Protein AF-A0A956K7Q7-F1 (afdb_monomer_lite)

Sequence (234 aa):
PPELWPERTGITALAPGLRDFFCAPELPRDWSLLRASLPPAANLGLLLRWSTGLAQIEDYYQTDACSRSSILHTWELAVPELLGSSPHVSLAPVEPSCASGGRHTLESTVTVFPFFLRRESRGPFLGKSELLRIFHWLNRNLADLLPEIDDSERAVLARKIHIGQPVLLTSGDAEERAVLRLAIGAALVTRVAGDLRLGATLAARQQWLRAQIQVTRAKLDLAIEHYDTLLARD

Structure (mmCIF, N/CA/C/O backbone):
data_AF-A0A956K7Q7-F1
#
_entry.id   AF-A0A956K7Q7-F1
#
loop_
_atom_site.group_PDB
_atom_site.id
_atom_site.type_symbol
_atom_site.label_atom_id
_atom_site.label_alt_id
_atom_site.label_comp_id
_atom_site.label_asym_id
_atom_site.label_entity_id
_atom_site.label_seq_id
_atom_site.pdbx_PDB_ins_code
_atom_site.Cartn_x
_atom_site.Cartn_y
_atom_site.Cartn_z
_atom_site.occupancy
_atom_site.B_iso_or_equiv
_atom_site.auth_seq_id
_atom_site.auth_comp_id
_atom_site.auth_asym_id
_atom_site.auth_atom_id
_atom_site.pdbx_PDB_model_num
ATOM 1 N N . PRO A 1 1 ? 24.485 -16.294 13.440 1.00 57.38 1 PRO A N 1
ATOM 2 C CA . PRO A 1 1 ? 25.789 -16.483 14.127 1.00 57.38 1 PRO A CA 1
ATOM 3 C C . PRO A 1 1 ? 25.736 -17.684 15.086 1.00 57.38 1 PRO A C 1
ATOM 5 O O . PRO A 1 1 ? 24.815 -17.727 15.899 1.00 57.38 1 PRO A O 1
ATOM 8 N N . PRO A 1 2 ? 26.671 -18.647 14.998 1.00 69.81 2 PRO A N 1
ATOM 9 C CA . PRO A 1 2 ? 26.704 -19.829 15.872 1.00 69.81 2 PRO A CA 1
ATOM 10 C C . PRO A 1 2 ? 26.755 -19.502 17.371 1.00 69.81 2 PRO A C 1
ATOM 12 O O . PRO A 1 2 ? 26.291 -20.278 18.192 1.00 69.81 2 PRO A O 1
ATOM 15 N N . GLU A 1 3 ? 27.277 -18.333 17.739 1.00 72.31 3 GLU A N 1
ATOM 16 C CA . GLU A 1 3 ? 27.361 -17.862 19.130 1.00 72.31 3 GLU A CA 1
ATOM 17 C C . GLU A 1 3 ? 25.999 -17.612 19.786 1.00 72.31 3 GLU A C 1
ATOM 19 O O . GLU A 1 3 ? 25.882 -17.681 21.003 1.00 72.31 3 GLU A O 1
ATOM 24 N N . LEU A 1 4 ? 24.958 -17.391 18.982 1.00 66.19 4 LEU A N 1
ATOM 25 C CA . LEU A 1 4 ? 23.585 -17.221 19.457 1.00 66.19 4 LEU A CA 1
ATOM 26 C C . LEU A 1 4 ? 22.817 -18.550 19.514 1.00 66.19 4 LEU A C 1
ATOM 28 O O . LEU A 1 4 ? 21.607 -18.549 19.727 1.00 66.19 4 LEU A O 1
ATOM 32 N N . TRP A 1 5 ? 23.479 -19.689 19.275 1.00 77.12 5 TRP A N 1
ATOM 33 C CA . TRP A 1 5 ? 22.803 -20.981 19.295 1.00 77.12 5 TRP A CA 1
ATOM 34 C C . TRP A 1 5 ? 22.372 -21.381 20.713 1.00 77.12 5 TRP A C 1
ATOM 36 O O . TRP A 1 5 ? 23.091 -21.114 21.679 1.00 77.12 5 TRP A O 1
ATOM 46 N N . PRO A 1 6 ? 21.231 -22.072 20.857 1.00 77.38 6 PRO A N 1
ATOM 47 C CA . PRO A 1 6 ? 20.713 -22.553 22.141 1.00 77.38 6 PRO A CA 1
ATOM 48 C C . PRO A 1 6 ? 21.705 -23.404 22.930 1.00 77.38 6 PRO A C 1
ATOM 50 O O . PRO A 1 6 ? 21.820 -23.257 24.139 1.00 77.38 6 PRO A O 1
ATOM 53 N N . GLU A 1 7 ? 22.483 -24.236 22.237 1.00 73.88 7 GLU A N 1
ATOM 54 C CA . GLU A 1 7 ? 23.526 -25.080 22.835 1.00 73.88 7 GLU A CA 1
ATOM 55 C C . GLU A 1 7 ? 24.648 -24.267 23.498 1.00 73.88 7 GLU A C 1
ATOM 57 O O . GLU A 1 7 ? 25.288 -24.743 24.430 1.00 73.88 7 GLU A O 1
ATOM 62 N N . ARG A 1 8 ? 24.881 -23.032 23.033 1.00 75.38 8 ARG A N 1
ATOM 63 C CA . ARG A 1 8 ? 25.893 -22.118 23.584 1.00 75.38 8 ARG A CA 1
ATOM 64 C C . ARG A 1 8 ? 25.321 -21.121 24.584 1.00 75.38 8 ARG A C 1
ATOM 66 O O . ARG A 1 8 ? 26.025 -20.699 25.492 1.00 75.38 8 ARG A O 1
ATOM 73 N N . THR A 1 9 ? 24.061 -20.736 24.412 1.00 77.38 9 THR A N 1
ATOM 74 C CA . THR A 1 9 ? 23.388 -19.720 25.237 1.00 77.38 9 THR A CA 1
ATOM 75 C C . THR A 1 9 ? 22.577 -20.316 26.389 1.00 77.38 9 THR A C 1
ATOM 77 O O . THR A 1 9 ? 22.162 -19.583 27.281 1.00 77.38 9 THR A O 1
ATOM 80 N N . GLY A 1 10 ? 22.326 -21.629 26.381 1.00 78.69 10 GLY A N 1
ATOM 81 C CA . GLY A 1 10 ? 21.468 -22.305 27.357 1.00 78.69 10 GLY A CA 1
ATOM 82 C C . GLY A 1 10 ? 19.983 -21.956 27.218 1.00 78.69 10 GLY A C 1
ATOM 83 O O . GLY A 1 10 ? 19.196 -22.277 28.105 1.00 78.69 10 GLY A O 1
ATOM 84 N N . ILE A 1 11 ? 19.580 -21.289 26.130 1.00 81.19 11 ILE A N 1
ATOM 85 C CA . ILE A 1 11 ? 18.188 -20.888 25.906 1.00 81.19 11 ILE A CA 1
ATOM 86 C C . ILE A 1 11 ? 17.352 -22.130 25.597 1.00 81.19 11 ILE A C 1
ATOM 88 O O . ILE A 1 11 ? 17.536 -22.787 24.577 1.00 81.19 11 ILE A O 1
ATOM 92 N N . THR A 1 12 ? 16.388 -22.426 26.462 1.00 80.25 12 THR A N 1
ATOM 93 C CA . THR A 1 12 ? 15.507 -23.596 26.329 1.00 80.25 12 THR A CA 1
ATOM 94 C C . THR A 1 12 ? 14.085 -23.244 25.892 1.00 80.25 12 THR A C 1
ATOM 96 O O . THR A 1 12 ? 13.336 -24.135 25.499 1.00 80.25 12 THR A O 1
ATOM 99 N N . ALA A 1 13 ? 13.716 -21.959 25.901 1.00 81.69 13 ALA A N 1
ATOM 100 C CA . ALA A 1 13 ? 12.418 -21.461 25.451 1.00 81.69 13 ALA A CA 1
ATOM 101 C C . ALA A 1 13 ? 12.535 -20.041 24.872 1.00 81.69 13 ALA A C 1
ATOM 103 O O . ALA A 1 13 ? 13.361 -19.246 25.322 1.00 81.69 13 ALA A O 1
ATOM 104 N N . LEU A 1 14 ? 11.691 -19.712 23.888 1.00 81.75 14 LEU A N 1
ATOM 105 C CA . LEU A 1 14 ? 11.575 -18.342 23.382 1.00 81.75 14 LEU A CA 1
ATOM 106 C C . LEU A 1 14 ? 10.795 -17.466 24.369 1.00 81.75 14 LEU A C 1
ATOM 108 O O . LEU A 1 14 ? 9.864 -17.933 25.032 1.00 81.75 14 LEU A O 1
ATOM 112 N N . ALA A 1 15 ? 11.141 -16.177 24.415 1.00 82.44 15 ALA A N 1
ATOM 113 C CA . ALA A 1 15 ? 10.343 -15.183 25.124 1.00 82.44 15 ALA A CA 1
ATOM 114 C C . ALA A 1 15 ? 8.877 -15.244 24.645 1.00 82.44 15 ALA A C 1
ATOM 116 O O . ALA A 1 15 ? 8.660 -15.460 23.449 1.00 82.44 15 ALA A O 1
ATOM 117 N N . PRO A 1 16 ? 7.874 -15.037 25.522 1.00 77.88 16 PRO A N 1
ATOM 118 C CA . PRO A 1 16 ? 6.462 -15.227 25.181 1.00 77.88 16 PRO A CA 1
ATOM 119 C C . PRO A 1 16 ? 6.044 -14.547 23.875 1.00 77.88 16 PRO A C 1
ATOM 121 O O . PRO A 1 16 ? 5.488 -15.206 23.008 1.00 77.88 16 PRO A O 1
ATOM 124 N N . GLY A 1 17 ? 6.433 -13.284 23.674 1.00 75.12 17 GLY A N 1
ATOM 125 C CA . GLY A 1 17 ? 6.097 -12.544 22.455 1.00 75.12 17 GLY A CA 1
ATOM 126 C C . GLY A 1 17 ? 6.742 -13.080 21.173 1.00 75.12 17 GLY A C 1
ATOM 127 O O . GLY A 1 17 ? 6.237 -12.806 20.097 1.00 75.12 17 GLY A O 1
ATOM 128 N N . LEU A 1 18 ? 7.831 -13.854 21.250 1.00 77.69 18 LEU A N 1
ATOM 129 C CA . LEU A 1 18 ? 8.427 -14.510 20.079 1.00 77.69 18 LEU A CA 1
ATOM 130 C C . LEU A 1 18 ? 7.752 -15.847 19.760 1.00 77.69 18 LEU A C 1
ATOM 132 O O . LEU A 1 18 ? 7.764 -16.268 18.607 1.00 77.69 18 LEU A O 1
ATOM 136 N N . ARG A 1 19 ? 7.143 -16.513 20.749 1.00 81.62 19 ARG A N 1
ATOM 137 C CA . ARG A 1 19 ? 6.467 -17.806 20.543 1.00 81.62 19 ARG A CA 1
ATOM 138 C C . ARG A 1 19 ? 5.300 -17.695 19.565 1.00 81.62 19 ARG A C 1
ATOM 140 O O . ARG A 1 19 ? 5.041 -18.652 18.847 1.00 81.62 19 ARG A O 1
ATOM 147 N N . ASP A 1 20 ? 4.672 -16.526 19.486 1.00 79.19 20 ASP A N 1
ATOM 148 C CA . ASP A 1 20 ? 3.565 -16.250 18.563 1.00 79.19 20 ASP A CA 1
ATOM 149 C C . ASP A 1 20 ? 4.002 -16.187 17.088 1.00 79.19 20 ASP A C 1
ATOM 151 O O . ASP A 1 20 ? 3.170 -16.279 16.186 1.00 79.19 20 ASP A O 1
ATOM 155 N N . PHE A 1 21 ? 5.306 -16.046 16.824 1.00 80.38 21 PHE A N 1
ATOM 156 C CA . PHE A 1 21 ? 5.852 -15.915 15.470 1.00 80.38 21 PHE A CA 1
ATOM 157 C C . PHE A 1 21 ? 6.510 -17.186 14.939 1.00 80.38 21 PHE A C 1
ATOM 159 O O . PHE A 1 21 ? 6.752 -17.252 13.734 1.00 80.38 21 PHE A O 1
ATOM 166 N N . PHE A 1 22 ? 6.793 -18.165 15.805 1.00 86.88 22 PHE A N 1
ATOM 167 C CA . PHE A 1 22 ? 7.532 -19.367 15.434 1.00 86.88 22 PHE A CA 1
ATOM 168 C C . PHE A 1 22 ? 6.751 -20.651 15.687 1.00 86.88 22 PHE A C 1
ATOM 170 O O . PHE A 1 22 ? 6.084 -20.818 16.705 1.00 86.88 22 PHE A O 1
ATOM 177 N N . CYS A 1 23 ? 6.919 -21.613 14.787 1.00 89.81 23 CYS A N 1
ATOM 178 C CA . CYS A 1 23 ? 6.468 -22.988 14.984 1.00 89.81 23 CYS A CA 1
ATOM 179 C C . CYS A 1 23 ? 7.664 -23.939 15.089 1.00 89.81 23 CYS A C 1
ATOM 181 O O . CYS A 1 23 ? 8.729 -23.685 14.527 1.00 89.81 23 CYS A O 1
ATOM 183 N N . ALA A 1 24 ? 7.493 -25.077 15.766 1.00 90.31 24 ALA A N 1
ATOM 184 C CA . ALA A 1 24 ? 8.572 -26.042 15.963 1.00 90.31 24 ALA A CA 1
ATOM 185 C C . ALA A 1 24 ? 9.268 -26.457 14.649 1.00 90.31 24 ALA A C 1
ATOM 187 O O . ALA A 1 24 ? 10.498 -26.499 14.640 1.00 90.31 24 ALA A O 1
ATOM 188 N N . PRO A 1 25 ? 8.561 -26.715 13.523 1.00 90.25 25 PRO A N 1
ATOM 189 C CA . PRO A 1 25 ? 9.202 -27.081 12.258 1.00 90.25 25 PRO A CA 1
ATOM 190 C C . PRO A 1 25 ? 10.122 -26.009 11.654 1.00 90.25 25 PRO A C 1
ATOM 192 O O . PRO A 1 25 ? 10.943 -26.361 10.814 1.00 90.25 25 PRO A O 1
ATOM 195 N N . GLU A 1 26 ? 10.010 -24.747 12.071 1.00 88.12 26 GLU A N 1
ATOM 196 C CA . GLU A 1 26 ? 10.780 -23.619 11.526 1.00 88.12 26 GLU A CA 1
ATOM 197 C C . GLU A 1 26 ? 12.185 -23.497 12.132 1.00 88.12 26 GLU A C 1
ATOM 199 O O . GLU A 1 26 ? 13.045 -22.820 11.572 1.00 88.12 26 GLU A O 1
ATOM 204 N N . LEU A 1 27 ? 12.433 -24.154 13.268 1.00 87.81 27 LEU A N 1
ATOM 205 C CA . LEU A 1 27 ? 13.735 -24.143 13.932 1.00 87.81 27 LEU A CA 1
ATOM 206 C C . LEU A 1 27 ? 14.616 -25.323 13.488 1.00 87.81 27 LEU A C 1
ATOM 208 O O . LEU A 1 27 ? 14.086 -26.383 13.135 1.00 87.81 27 LEU A O 1
ATOM 212 N N . PRO A 1 28 ? 15.957 -25.204 13.570 1.00 88.62 28 PRO A N 1
ATOM 213 C CA . PRO A 1 28 ? 16.874 -26.323 13.346 1.00 88.62 28 PRO A CA 1
ATOM 214 C C . PRO A 1 28 ? 16.497 -27.561 14.167 1.00 88.62 28 PRO A C 1
ATOM 216 O O . PRO A 1 28 ? 16.074 -27.445 15.316 1.00 88.62 28 PRO A O 1
ATOM 219 N N . ARG A 1 29 ? 16.646 -28.758 13.582 1.00 88.00 29 ARG A N 1
ATOM 220 C CA . ARG A 1 29 ? 16.216 -30.024 14.212 1.00 88.00 29 ARG A CA 1
ATOM 221 C C . ARG A 1 29 ? 16.906 -30.287 15.552 1.00 88.00 29 ARG A C 1
ATOM 223 O O . ARG A 1 29 ? 16.255 -30.796 16.459 1.00 88.00 29 ARG A O 1
ATOM 230 N N . ASP A 1 30 ? 18.162 -29.872 15.678 1.00 87.81 30 ASP A N 1
ATOM 231 C CA . ASP A 1 30 ? 18.987 -30.104 16.868 1.00 87.81 30 ASP A CA 1
ATOM 232 C C . ASP A 1 30 ? 18.582 -29.209 18.056 1.00 87.81 30 ASP A C 1
ATOM 234 O O . ASP A 1 30 ? 18.918 -29.489 19.204 1.00 87.81 30 ASP A O 1
ATOM 238 N N . TRP A 1 31 ? 17.750 -28.183 17.829 1.00 89.50 31 TRP A N 1
ATOM 239 C CA . TRP A 1 31 ? 17.235 -27.290 18.876 1.00 89.50 31 TRP A CA 1
ATOM 240 C C . TRP A 1 31 ? 16.027 -27.902 19.603 1.00 89.50 31 TRP A C 1
ATOM 242 O O . TRP A 1 31 ? 14.956 -27.300 19.702 1.00 89.50 31 TRP A O 1
ATOM 252 N N . SER A 1 32 ? 16.189 -29.132 20.091 1.00 88.06 32 SER A N 1
ATOM 253 C CA . SER A 1 32 ? 15.116 -29.989 20.614 1.00 88.06 32 SER A CA 1
ATOM 254 C C . SER A 1 32 ? 14.282 -29.335 21.724 1.00 88.06 32 SER A C 1
ATOM 256 O O . SER A 1 32 ? 13.053 -29.344 21.646 1.00 88.06 32 SER A O 1
ATOM 258 N N . LEU A 1 33 ? 14.929 -28.706 22.712 1.00 87.56 33 LEU A N 1
ATOM 259 C CA . LEU A 1 33 ? 14.254 -28.047 23.840 1.00 87.56 33 LEU A CA 1
ATOM 260 C C . LEU A 1 33 ? 13.397 -26.854 23.391 1.00 87.56 33 LEU A C 1
ATOM 262 O O . LEU A 1 33 ? 12.234 -26.740 23.773 1.00 87.56 33 LEU A O 1
ATOM 266 N N . LEU A 1 34 ? 13.926 -26.017 22.497 1.00 88.69 34 LEU A N 1
ATOM 267 C CA . LEU A 1 34 ? 13.185 -24.886 21.936 1.00 88.69 34 LEU A CA 1
ATOM 268 C C . LEU A 1 34 ? 12.023 -25.338 21.061 1.00 88.69 34 LEU A C 1
ATOM 270 O O . LEU A 1 34 ? 10.930 -24.786 21.172 1.00 88.69 34 LEU A O 1
ATOM 274 N N . ARG A 1 35 ? 12.227 -26.369 20.236 1.00 90.31 35 ARG A N 1
ATOM 275 C CA . ARG A 1 35 ? 11.161 -26.963 19.422 1.00 90.31 35 ARG A CA 1
ATOM 276 C C . ARG A 1 35 ? 10.028 -27.504 20.292 1.00 90.31 35 ARG A C 1
ATOM 278 O O . ARG A 1 35 ? 8.872 -27.285 19.952 1.00 90.31 35 ARG A O 1
ATOM 285 N N . ALA A 1 36 ? 10.343 -28.138 21.423 1.00 89.19 36 ALA A N 1
ATOM 286 C CA . ALA A 1 36 ? 9.342 -28.617 22.378 1.00 89.19 36 ALA A CA 1
ATOM 287 C C . ALA A 1 36 ? 8.536 -27.477 23.034 1.00 89.19 36 ALA A C 1
ATOM 289 O O . ALA A 1 36 ? 7.411 -27.697 23.476 1.00 89.19 36 ALA A O 1
ATOM 290 N N . SER A 1 37 ? 9.077 -26.254 23.070 1.00 87.81 37 SER A N 1
ATOM 291 C CA . SER A 1 37 ? 8.379 -25.075 23.599 1.00 87.81 37 SER A CA 1
ATOM 292 C C . SER A 1 37 ? 7.415 -24.408 22.601 1.00 87.81 37 SER A C 1
ATOM 294 O O . SER A 1 37 ? 6.684 -23.488 22.981 1.00 87.81 37 SER A O 1
ATOM 296 N N . LEU A 1 38 ? 7.384 -24.841 21.335 1.00 89.31 38 LEU A N 1
ATOM 297 C CA . LEU A 1 38 ? 6.622 -24.196 20.260 1.00 89.31 38 LEU A CA 1
ATOM 298 C C . LEU A 1 38 ? 5.476 -25.068 19.729 1.00 89.31 38 LEU A C 1
ATOM 300 O O . LEU A 1 38 ? 5.525 -26.294 19.852 1.00 89.31 38 LEU A O 1
ATOM 304 N N . PRO A 1 39 ? 4.454 -24.461 19.094 1.00 88.44 39 PRO A N 1
ATOM 305 C CA . PRO A 1 39 ? 3.409 -25.212 18.410 1.00 88.44 39 PRO A CA 1
ATOM 306 C C . PRO A 1 39 ? 3.999 -26.204 17.388 1.00 88.44 39 PRO A C 1
ATOM 308 O O . PRO A 1 39 ? 4.881 -25.827 16.610 1.00 88.44 39 PRO A O 1
ATOM 311 N N . PRO A 1 40 ? 3.523 -27.462 17.341 1.00 88.19 40 PRO A N 1
ATOM 312 C CA . PRO A 1 40 ? 4.083 -28.484 16.454 1.00 88.19 40 PRO A CA 1
ATOM 313 C C . PRO A 1 40 ? 3.637 -28.335 14.991 1.00 88.19 40 PRO A C 1
ATOM 315 O O . PRO A 1 40 ? 4.230 -28.950 14.104 1.00 88.19 40 PRO A O 1
ATOM 318 N N . ALA A 1 41 ? 2.585 -27.552 14.730 1.00 86.00 41 ALA A N 1
ATOM 319 C CA . ALA A 1 41 ? 1.995 -27.394 13.406 1.00 86.00 41 ALA A CA 1
ATOM 320 C C . ALA A 1 41 ? 2.908 -26.604 12.458 1.00 86.00 41 ALA A C 1
ATOM 322 O O . ALA A 1 41 ? 3.597 -25.675 12.866 1.00 86.00 41 ALA A O 1
ATOM 323 N N . ALA A 1 42 ? 2.898 -26.952 11.172 1.00 84.31 42 ALA A N 1
ATOM 324 C CA . ALA A 1 42 ? 3.616 -26.182 10.164 1.00 84.31 42 ALA A CA 1
ATOM 325 C C . ALA A 1 42 ? 2.908 -24.848 9.888 1.00 84.31 42 ALA A C 1
ATOM 327 O O . ALA A 1 42 ? 1.695 -24.802 9.677 1.00 84.31 42 ALA A O 1
ATOM 328 N N . ASN A 1 43 ? 3.683 -23.770 9.795 1.00 87.25 43 ASN A N 1
ATOM 329 C CA . ASN A 1 43 ? 3.195 -22.467 9.368 1.00 87.25 43 ASN A CA 1
ATOM 330 C C . ASN A 1 43 ? 3.106 -22.414 7.839 1.00 87.25 43 ASN A C 1
ATOM 332 O O . ASN A 1 43 ? 3.970 -21.865 7.151 1.00 87.25 43 ASN A O 1
ATOM 336 N N . LEU A 1 44 ? 2.054 -23.026 7.291 1.00 87.94 44 LEU A N 1
ATOM 337 C CA . LEU A 1 44 ? 1.823 -23.058 5.843 1.00 87.94 44 LEU A CA 1
ATOM 338 C C . LEU A 1 44 ? 1.789 -21.644 5.244 1.00 87.94 44 LEU A C 1
ATOM 340 O O . LEU A 1 44 ? 2.304 -21.423 4.152 1.00 87.94 44 LEU A O 1
ATOM 344 N N . GLY A 1 45 ? 1.257 -20.667 5.985 1.00 87.38 45 GLY A N 1
ATOM 345 C CA . GLY A 1 45 ? 1.249 -19.266 5.569 1.00 87.38 45 GLY A CA 1
ATOM 346 C C . GLY A 1 45 ? 2.651 -18.667 5.435 1.00 87.38 45 GLY A C 1
ATOM 347 O O . GLY A 1 45 ? 2.895 -17.887 4.518 1.00 87.38 45 GLY A O 1
ATOM 348 N N . LEU A 1 46 ? 3.595 -19.019 6.313 1.00 87.19 46 LEU A N 1
ATOM 349 C CA . LEU A 1 46 ? 4.996 -18.611 6.180 1.00 87.19 46 LEU A CA 1
ATOM 350 C C . LEU A 1 46 ? 5.662 -19.265 4.966 1.00 87.19 46 LEU A C 1
ATOM 352 O O . LEU A 1 46 ? 6.322 -18.560 4.207 1.00 87.19 46 LEU A O 1
ATOM 356 N N . LEU A 1 47 ? 5.452 -20.567 4.748 1.00 88.31 47 LEU A N 1
ATOM 357 C CA . LEU A 1 47 ? 5.984 -21.264 3.570 1.00 88.31 47 LEU A CA 1
ATOM 358 C C . LEU A 1 47 ? 5.482 -20.626 2.271 1.00 88.31 47 LEU A C 1
ATOM 360 O O . LEU A 1 47 ? 6.286 -20.288 1.409 1.00 88.31 47 LEU A O 1
ATOM 364 N N . LEU A 1 48 ? 4.175 -20.373 2.163 1.00 91.44 48 LEU A N 1
ATOM 365 C CA . LEU A 1 48 ? 3.585 -19.714 0.995 1.00 91.44 48 LEU A CA 1
ATOM 366 C C . LEU A 1 48 ? 4.132 -18.296 0.791 1.00 91.44 48 LEU A C 1
ATOM 368 O O . LEU A 1 48 ? 4.422 -17.916 -0.344 1.00 91.44 48 LEU A O 1
ATOM 372 N N . ARG A 1 49 ? 4.314 -17.519 1.869 1.00 89.50 49 ARG A N 1
ATOM 373 C CA . ARG A 1 49 ? 4.936 -16.186 1.795 1.00 89.50 49 ARG A CA 1
ATOM 374 C C . ARG A 1 49 ? 6.379 -16.257 1.305 1.00 89.50 49 ARG A C 1
ATOM 376 O O . ARG A 1 49 ? 6.755 -15.431 0.482 1.00 89.50 49 ARG A O 1
ATOM 383 N N . TRP A 1 50 ? 7.159 -17.241 1.755 1.00 90.88 50 TRP A N 1
ATOM 384 C CA . TRP A 1 50 ? 8.526 -17.458 1.275 1.00 90.88 50 TRP A CA 1
ATOM 385 C C 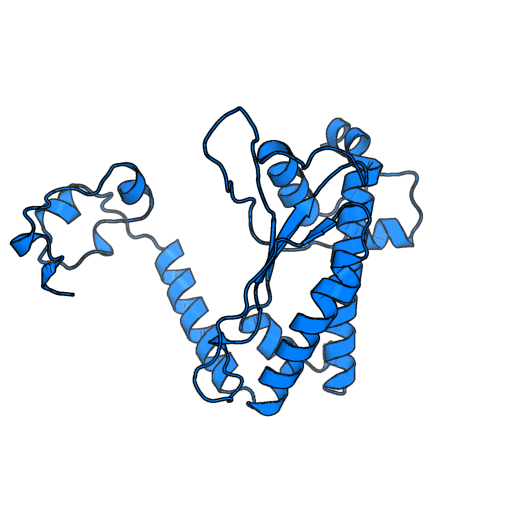. TRP A 1 50 ? 8.566 -17.870 -0.190 1.00 90.88 50 TRP A C 1
ATOM 387 O O . TRP A 1 50 ? 9.264 -17.230 -0.969 1.00 90.88 50 TRP A O 1
ATOM 397 N N . SER A 1 51 ? 7.790 -18.879 -0.588 1.00 93.81 51 SER A N 1
ATOM 398 C CA . SER A 1 51 ? 7.720 -19.319 -1.986 1.00 93.81 51 SER A CA 1
ATOM 399 C C . SER A 1 51 ? 7.288 -18.181 -2.914 1.00 93.81 51 SER A C 1
ATOM 401 O O . SER A 1 51 ? 7.889 -17.980 -3.964 1.00 93.81 51 SER A O 1
ATOM 403 N N . THR A 1 52 ? 6.298 -17.387 -2.495 1.00 93.31 52 THR A N 1
ATOM 404 C CA . THR A 1 52 ? 5.841 -16.212 -3.252 1.00 93.31 52 THR A CA 1
ATOM 405 C C . THR A 1 52 ? 6.915 -15.127 -3.301 1.00 93.31 52 THR A C 1
ATOM 407 O O . THR A 1 52 ? 7.149 -14.550 -4.357 1.00 93.31 52 THR A O 1
ATOM 410 N N . GLY A 1 53 ? 7.586 -14.850 -2.179 1.00 93.06 53 GLY A N 1
ATOM 411 C CA . GLY A 1 53 ? 8.658 -13.859 -2.115 1.00 93.06 53 GLY A CA 1
ATOM 412 C C . GLY A 1 53 ? 9.849 -14.221 -3.003 1.00 93.06 53 GLY A C 1
ATOM 413 O O . GLY A 1 53 ? 10.388 -13.343 -3.671 1.00 93.06 53 GLY A O 1
ATOM 414 N N . LEU A 1 54 ? 10.211 -15.507 -3.062 1.00 94.75 54 LEU A N 1
ATOM 415 C CA . LEU A 1 54 ? 11.260 -16.019 -3.946 1.00 94.75 54 LEU A CA 1
ATOM 416 C C . LEU A 1 54 ? 10.883 -15.853 -5.425 1.00 94.75 54 LEU A C 1
ATOM 418 O O . LEU A 1 54 ? 11.641 -15.248 -6.175 1.00 94.75 54 LEU A O 1
ATOM 422 N N . ALA A 1 55 ? 9.680 -16.271 -5.826 1.00 94.62 55 ALA A N 1
ATOM 423 C CA . ALA A 1 55 ? 9.222 -16.076 -7.204 1.00 94.62 55 ALA A CA 1
ATOM 424 C C . ALA A 1 55 ? 9.190 -14.584 -7.596 1.00 94.62 55 ALA A C 1
ATOM 426 O O . ALA A 1 55 ? 9.672 -14.191 -8.654 1.00 94.62 55 ALA A O 1
ATOM 427 N N . GLN A 1 56 ? 8.691 -13.718 -6.706 1.00 94.50 56 GLN A N 1
ATOM 428 C CA . GLN A 1 56 ? 8.621 -12.278 -6.969 1.00 94.50 56 GLN A CA 1
ATOM 429 C C . GLN A 1 56 ? 9.996 -11.613 -7.066 1.00 94.50 56 GLN A C 1
ATOM 431 O O . GLN A 1 56 ? 10.152 -10.671 -7.846 1.00 94.50 56 GLN A O 1
ATOM 436 N N . ILE A 1 57 ? 10.981 -12.041 -6.266 1.00 93.31 57 ILE A N 1
ATOM 437 C CA . ILE A 1 57 ? 12.325 -11.462 -6.339 1.00 93.31 57 ILE A CA 1
ATOM 438 C C . ILE A 1 57 ? 13.068 -11.948 -7.588 1.00 93.31 57 ILE A C 1
ATOM 440 O O . ILE A 1 57 ? 13.801 -11.166 -8.191 1.00 93.31 57 ILE A O 1
ATOM 444 N N . GLU A 1 58 ? 12.835 -13.187 -8.025 1.00 95.12 58 GLU A N 1
ATOM 445 C CA . GLU A 1 58 ? 13.345 -13.710 -9.296 1.00 95.12 58 GLU A CA 1
ATOM 446 C C . GLU A 1 58 ? 12.805 -12.902 -10.484 1.00 95.12 58 GLU A C 1
ATOM 448 O O . GLU A 1 58 ? 13.599 -12.351 -11.250 1.00 95.12 58 GLU A O 1
ATOM 453 N N . ASP A 1 59 ? 11.483 -12.725 -10.582 1.00 94.56 59 ASP A N 1
ATOM 454 C CA . ASP A 1 59 ? 10.836 -11.908 -11.623 1.00 94.56 59 ASP A CA 1
ATOM 455 C C . ASP A 1 59 ? 11.353 -10.459 -11.623 1.00 94.56 59 ASP A C 1
ATOM 457 O O . ASP A 1 59 ? 11.623 -9.845 -12.664 1.00 94.56 59 ASP A O 1
ATOM 461 N N . TYR A 1 60 ? 11.557 -9.907 -10.427 1.00 95.31 60 TYR A N 1
ATOM 462 C CA . TYR A 1 60 ? 12.126 -8.581 -10.268 1.00 95.31 60 TYR A CA 1
ATOM 463 C C . TYR A 1 60 ? 13.553 -8.504 -10.819 1.00 95.31 60 TYR A C 1
ATOM 465 O O . TYR A 1 60 ? 13.891 -7.522 -11.470 1.00 95.31 60 TYR A O 1
ATOM 473 N N . TYR A 1 61 ? 14.411 -9.504 -10.611 1.00 94.56 61 TYR A N 1
ATOM 474 C CA . TYR A 1 61 ? 15.768 -9.487 -11.176 1.00 94.56 61 TYR A CA 1
ATOM 475 C C . TYR A 1 61 ? 15.837 -9.825 -12.668 1.00 94.56 61 TYR A C 1
ATOM 477 O O . TYR A 1 61 ? 16.826 -9.461 -13.304 1.00 94.56 61 TYR A O 1
ATOM 485 N N . GLN A 1 62 ? 14.790 -10.421 -13.241 1.00 95.25 62 GLN A N 1
ATOM 486 C CA . GLN A 1 62 ? 14.642 -10.568 -14.694 1.00 95.25 62 GLN A CA 1
ATOM 487 C C . GLN A 1 62 ? 14.230 -9.260 -15.386 1.00 95.25 62 GLN A C 1
ATOM 489 O O . GLN A 1 62 ? 14.505 -9.073 -16.571 1.00 95.25 62 GLN A O 1
ATOM 494 N N . THR A 1 63 ? 13.599 -8.336 -14.658 1.00 94.62 63 THR A N 1
ATOM 495 C CA . THR A 1 63 ? 13.273 -7.003 -15.177 1.00 94.62 63 THR A CA 1
ATOM 496 C C . THR A 1 63 ? 14.548 -6.174 -15.360 1.00 94.62 63 THR A C 1
ATOM 498 O O . THR A 1 63 ? 15.422 -6.137 -14.486 1.00 94.62 63 THR A O 1
ATOM 501 N N . ASP A 1 64 ? 14.653 -5.452 -16.477 1.00 93.19 64 ASP A N 1
ATOM 502 C CA . ASP A 1 64 ? 15.833 -4.644 -16.773 1.00 93.19 64 ASP A CA 1
ATOM 503 C C . ASP A 1 64 ? 16.111 -3.604 -15.666 1.00 93.19 64 ASP A C 1
ATOM 505 O O . ASP A 1 64 ? 15.209 -3.028 -15.050 1.00 93.19 64 ASP A O 1
ATOM 509 N N . ALA A 1 65 ? 17.393 -3.401 -15.351 1.00 91.88 65 ALA A N 1
ATOM 510 C CA . ALA A 1 65 ? 17.799 -2.561 -14.224 1.00 91.88 65 ALA A CA 1
ATOM 511 C C . ALA A 1 65 ? 17.387 -1.089 -14.402 1.00 91.88 65 ALA A C 1
ATOM 513 O O . ALA A 1 65 ? 17.026 -0.438 -13.424 1.00 91.88 65 ALA A O 1
ATOM 514 N N . CYS A 1 66 ? 17.399 -0.577 -15.636 1.00 91.75 66 CYS A N 1
ATOM 515 C CA . CYS A 1 66 ? 17.048 0.809 -15.932 1.00 91.75 66 CYS A CA 1
ATOM 516 C C . CYS A 1 66 ? 15.566 1.090 -15.660 1.00 91.75 66 CYS A C 1
ATOM 518 O O . CYS A 1 66 ? 15.252 2.065 -14.976 1.00 91.75 66 CYS A O 1
ATOM 520 N N . SER A 1 67 ? 14.663 0.221 -16.119 1.00 94.69 67 SER A N 1
ATOM 521 C CA . SER A 1 67 ? 13.229 0.330 -15.847 1.00 94.69 67 SER A CA 1
ATOM 522 C C . SER A 1 67 ? 12.945 0.238 -14.356 1.00 94.69 67 SER A C 1
ATOM 524 O O . SER A 1 67 ? 12.200 1.066 -13.838 1.00 94.69 67 SER A O 1
ATOM 526 N N . ARG A 1 68 ? 13.570 -0.705 -13.636 1.00 94.69 68 ARG A N 1
ATOM 527 C CA . ARG A 1 68 ? 13.392 -0.823 -12.179 1.00 94.69 68 ARG A CA 1
ATOM 528 C C . ARG A 1 68 ? 13.779 0.454 -11.453 1.00 94.69 68 ARG A C 1
ATOM 530 O O . ARG A 1 68 ? 12.955 1.001 -10.724 1.00 94.69 68 ARG A O 1
ATOM 537 N N . SER A 1 69 ? 14.988 0.959 -11.695 1.00 92.44 69 SER A N 1
ATOM 538 C CA . SER A 1 69 ? 15.458 2.202 -11.081 1.00 92.44 69 SER A CA 1
ATOM 539 C C . SER A 1 69 ? 14.566 3.388 -11.448 1.00 92.44 69 SER A C 1
ATOM 541 O O . SER A 1 69 ? 14.220 4.183 -10.582 1.00 92.44 69 SER A O 1
ATOM 543 N N . SER A 1 70 ? 14.124 3.483 -12.705 1.00 94.69 70 SER A N 1
ATOM 544 C CA . SER A 1 70 ? 13.230 4.555 -13.155 1.00 94.69 70 SER A CA 1
ATOM 545 C C . SER A 1 70 ? 11.851 4.499 -12.479 1.00 94.69 70 SER A C 1
ATOM 547 O O . SER A 1 70 ? 11.303 5.531 -12.087 1.00 94.69 70 SER A O 1
ATOM 549 N N . ILE A 1 71 ? 11.281 3.304 -12.299 1.00 97.31 71 ILE A N 1
ATOM 550 C CA . ILE A 1 71 ? 9.995 3.101 -11.614 1.00 97.31 71 ILE A CA 1
ATOM 551 C C . ILE A 1 71 ? 10.113 3.446 -10.130 1.00 97.31 71 ILE A C 1
ATOM 553 O O . ILE A 1 71 ? 9.263 4.162 -9.604 1.00 97.31 71 ILE A O 1
ATOM 557 N N . LEU A 1 72 ? 11.164 2.966 -9.465 1.00 95.31 72 LEU A N 1
ATOM 558 C CA . LEU A 1 72 ? 11.406 3.254 -8.054 1.00 95.31 72 LEU A CA 1
ATOM 559 C C . LEU A 1 72 ? 11.654 4.744 -7.808 1.00 95.31 72 LEU A C 1
ATOM 561 O O . LEU A 1 72 ? 11.097 5.303 -6.871 1.00 95.31 72 LEU A O 1
ATOM 565 N N . HIS A 1 73 ? 12.396 5.409 -8.692 1.00 93.50 73 HIS A N 1
ATOM 566 C CA . HIS A 1 73 ? 12.583 6.855 -8.621 1.00 93.50 73 HIS A CA 1
ATOM 567 C C . HIS A 1 73 ? 11.267 7.618 -8.838 1.00 93.50 73 HIS A C 1
ATOM 569 O O . HIS A 1 73 ? 10.960 8.561 -8.114 1.00 93.50 73 HIS A O 1
ATOM 575 N N . THR A 1 74 ? 10.436 7.171 -9.789 1.00 96.38 74 THR A N 1
ATOM 576 C CA . THR A 1 74 ? 9.089 7.739 -9.977 1.00 96.38 74 THR A CA 1
ATOM 577 C C . THR A 1 74 ? 8.257 7.606 -8.706 1.00 96.38 74 THR A C 1
ATOM 579 O O . THR A 1 74 ? 7.588 8.557 -8.318 1.00 96.38 74 THR A O 1
ATOM 582 N N . TRP A 1 75 ? 8.286 6.439 -8.060 1.00 96.69 75 TRP A N 1
ATOM 583 C CA . TRP A 1 75 ? 7.590 6.195 -6.800 1.00 96.69 75 TRP A CA 1
ATOM 584 C C . TRP A 1 75 ? 8.078 7.118 -5.681 1.00 96.69 75 TRP A C 1
ATOM 586 O O . TRP A 1 75 ? 7.267 7.782 -5.037 1.00 96.69 75 TRP A O 1
ATOM 596 N N . GLU A 1 76 ? 9.394 7.187 -5.491 1.00 93.69 76 GLU A N 1
ATOM 597 C CA . GLU A 1 76 ? 10.042 7.975 -4.444 1.00 93.69 76 GLU A CA 1
ATOM 598 C C . GLU A 1 76 ? 9.696 9.466 -4.534 1.00 93.69 76 GLU A C 1
ATOM 600 O O . GLU A 1 76 ? 9.445 10.095 -3.510 1.00 93.69 76 GLU A O 1
ATOM 605 N N . LEU A 1 77 ? 9.609 10.017 -5.749 1.00 94.12 77 LEU A N 1
ATOM 606 C CA . LEU A 1 77 ? 9.183 11.401 -5.969 1.00 94.12 77 LEU A CA 1
ATOM 607 C C . LEU A 1 77 ? 7.663 11.578 -5.860 1.00 94.12 77 LEU A C 1
ATOM 609 O O . LEU A 1 77 ? 7.182 12.557 -5.288 1.00 94.12 77 LEU A O 1
ATOM 613 N N . ALA A 1 78 ? 6.892 10.637 -6.409 1.00 97.44 78 ALA A N 1
ATOM 614 C CA . ALA A 1 78 ? 5.446 10.773 -6.524 1.00 97.44 78 ALA A CA 1
ATOM 615 C C . ALA A 1 78 ? 4.715 10.618 -5.187 1.00 97.44 78 ALA A C 1
ATOM 617 O O . ALA A 1 78 ? 3.670 11.238 -5.008 1.00 97.44 78 ALA A O 1
ATOM 618 N N . VAL A 1 79 ? 5.205 9.801 -4.250 1.00 97.44 79 VAL A N 1
ATOM 619 C CA . VAL A 1 79 ? 4.509 9.617 -2.966 1.00 97.44 79 VAL A CA 1
ATOM 620 C C . VAL A 1 79 ? 4.507 10.908 -2.131 1.00 97.44 79 VAL A C 1
ATOM 622 O O . VAL A 1 79 ? 3.413 11.335 -1.758 1.00 97.44 79 VAL A O 1
ATOM 625 N N . PRO A 1 80 ? 5.643 11.589 -1.881 1.00 96.06 80 PRO A N 1
ATOM 626 C CA . PRO A 1 80 ? 5.649 12.888 -1.206 1.00 96.06 80 PRO A CA 1
ATOM 627 C C . PRO A 1 80 ? 4.833 13.958 -1.922 1.00 96.06 80 PRO A C 1
ATOM 629 O O . PRO A 1 80 ? 4.053 14.654 -1.279 1.00 96.06 80 PRO A O 1
ATOM 632 N N . GLU A 1 81 ? 4.966 14.048 -3.246 1.00 97.31 81 GLU A N 1
ATOM 633 C CA . GLU A 1 81 ? 4.238 15.019 -4.065 1.00 97.31 81 GLU A CA 1
ATOM 634 C C . GLU A 1 81 ? 2.719 14.810 -3.983 1.00 97.31 81 GLU A C 1
ATOM 636 O O . GLU A 1 81 ? 1.956 15.738 -3.721 1.00 97.31 81 GLU A O 1
ATOM 641 N N . LEU A 1 82 ? 2.265 13.578 -4.218 1.00 98.31 82 LEU A N 1
ATOM 642 C CA . LEU A 1 82 ? 0.852 13.280 -4.391 1.00 98.31 82 LEU A CA 1
ATOM 643 C C . LEU A 1 82 ? 0.203 12.985 -3.046 1.00 98.31 82 LEU A C 1
ATOM 645 O O . LEU A 1 82 ? -0.722 13.695 -2.674 1.00 98.31 82 LEU A O 1
ATOM 649 N N . LEU A 1 83 ? 0.685 11.999 -2.286 1.00 97.56 83 LEU A N 1
ATOM 650 C CA . LEU A 1 83 ? 0.080 11.630 -1.003 1.00 97.56 83 LEU A CA 1
ATOM 651 C C . LEU A 1 83 ? 0.262 12.736 0.049 1.00 97.56 83 LEU A C 1
ATOM 653 O O . LEU A 1 83 ? -0.678 13.039 0.779 1.00 97.56 83 LEU A O 1
ATOM 657 N N . GLY A 1 84 ? 1.437 13.374 0.090 1.00 95.69 84 GLY A N 1
ATOM 658 C CA . GLY A 1 84 ? 1.755 14.438 1.051 1.00 95.69 84 GLY A CA 1
ATOM 659 C C . GLY A 1 84 ? 1.006 15.756 0.830 1.00 95.69 84 GLY A C 1
ATOM 660 O O . GLY A 1 84 ? 1.011 16.607 1.713 1.00 95.69 84 GLY A O 1
ATOM 661 N N . SER A 1 85 ? 0.334 15.926 -0.312 1.00 96.12 85 SER A N 1
ATOM 662 C CA . SER A 1 85 ? -0.511 17.102 -0.578 1.00 96.12 85 SER A CA 1
ATOM 663 C C . SER A 1 85 ? -1.882 17.062 0.113 1.00 96.12 85 SER A C 1
ATOM 665 O O . SER A 1 85 ? -2.590 18.067 0.099 1.00 96.12 85 SER A O 1
ATOM 667 N N . SER A 1 86 ? -2.272 15.928 0.709 1.00 96.56 86 SER A N 1
ATOM 668 C CA . SER A 1 86 ? -3.516 15.834 1.483 1.00 96.56 86 SER A CA 1
ATOM 669 C C . SER A 1 86 ? -3.402 16.609 2.805 1.00 96.56 86 SER A C 1
ATOM 671 O O . SER A 1 86 ? -2.396 16.468 3.507 1.00 96.56 86 SER A O 1
ATOM 673 N N . PRO A 1 87 ? -4.438 17.367 3.216 1.00 95.62 87 PRO A N 1
ATOM 674 C CA . PRO A 1 87 ? -4.459 18.033 4.521 1.00 95.62 87 PRO A CA 1
ATOM 675 C C . PRO A 1 87 ? -4.527 17.043 5.700 1.00 95.62 87 PRO A C 1
ATOM 677 O O . PRO A 1 87 ? -4.167 17.393 6.830 1.00 95.62 87 PRO A O 1
ATOM 680 N N . HIS A 1 88 ? -4.964 15.808 5.444 1.00 97.25 88 HIS A N 1
ATOM 681 C CA . HIS A 1 88 ? -5.152 14.762 6.447 1.00 97.25 88 HIS A CA 1
ATOM 682 C C . HIS A 1 88 ? -3.920 13.881 6.641 1.00 97.25 88 HIS A C 1
ATOM 684 O O . HIS A 1 88 ? -3.821 13.181 7.649 1.00 97.25 88 HIS A O 1
ATOM 690 N N . VAL A 1 89 ? -2.977 13.911 5.699 1.00 97.12 89 VAL A N 1
ATOM 691 C CA . VAL A 1 89 ? -1.776 13.077 5.723 1.00 97.12 89 VAL A CA 1
ATOM 692 C C . VAL A 1 89 ? -0.593 13.861 6.282 1.00 97.12 89 VAL A C 1
ATOM 694 O O . VAL A 1 89 ? -0.355 15.017 5.942 1.00 97.12 89 VAL A O 1
ATOM 697 N N . SER A 1 90 ? 0.202 13.203 7.122 1.00 96.31 90 SER A N 1
ATOM 698 C CA . SER A 1 90 ? 1.548 13.658 7.468 1.00 96.31 90 SER A CA 1
ATOM 699 C C . SER A 1 90 ? 2.526 12.516 7.239 1.00 96.31 90 SER A C 1
ATOM 701 O O . SER A 1 90 ? 2.483 11.515 7.952 1.00 96.31 90 SER A O 1
ATOM 703 N N . LEU A 1 91 ? 3.414 12.648 6.252 1.00 95.31 91 LEU A N 1
ATOM 704 C CA . LEU A 1 91 ? 4.454 11.646 6.021 1.00 95.31 91 LEU A CA 1
ATOM 705 C C . LEU A 1 91 ? 5.423 11.617 7.204 1.00 95.31 91 LEU A C 1
ATOM 707 O O . LEU A 1 91 ? 5.844 12.664 7.699 1.00 95.31 91 LEU A O 1
ATOM 711 N N . ALA A 1 92 ? 5.763 10.415 7.665 1.00 91.31 92 ALA A N 1
ATOM 712 C CA . ALA A 1 92 ? 6.829 10.248 8.637 1.00 91.31 92 ALA A CA 1
ATOM 713 C C . ALA A 1 92 ? 8.180 10.480 7.940 1.00 91.31 92 ALA A C 1
ATOM 715 O O . ALA A 1 92 ? 8.341 10.073 6.785 1.00 91.31 92 ALA A O 1
ATOM 716 N N . PRO A 1 93 ? 9.157 11.107 8.615 1.00 83.62 93 PRO A N 1
ATOM 717 C CA . PRO A 1 93 ? 10.493 11.232 8.060 1.00 83.62 93 PRO A CA 1
ATOM 718 C C . PRO A 1 93 ? 11.077 9.835 7.830 1.00 83.62 93 PRO A C 1
ATOM 720 O O . PRO A 1 93 ? 11.066 8.989 8.725 1.00 83.62 93 PRO A O 1
ATOM 723 N N . VAL A 1 94 ? 11.579 9.601 6.620 1.00 78.31 94 VAL A N 1
ATOM 724 C CA . VAL A 1 94 ? 12.373 8.421 6.284 1.00 78.31 94 VAL A CA 1
ATOM 725 C C . VAL A 1 94 ? 13.756 8.930 5.928 1.00 78.31 94 VAL A C 1
ATOM 727 O O . VAL A 1 94 ? 13.910 9.654 4.948 1.00 78.31 94 VAL A O 1
ATOM 730 N N . GLU A 1 95 ? 14.751 8.588 6.738 1.00 69.75 95 GLU A N 1
ATOM 731 C CA . GLU A 1 95 ? 16.138 8.858 6.380 1.00 69.75 95 GLU A CA 1
ATOM 732 C C . GLU A 1 95 ? 16.557 7.841 5.311 1.00 69.75 95 GLU A C 1
ATOM 734 O O . GLU A 1 95 ? 16.535 6.633 5.580 1.00 69.75 95 GLU A O 1
ATOM 739 N N . PRO A 1 96 ? 16.897 8.276 4.083 1.00 63.16 96 PRO A N 1
ATOM 740 C CA . PRO A 1 96 ? 17.431 7.356 3.097 1.00 63.16 96 PRO A CA 1
ATOM 741 C C . PRO A 1 96 ? 18.749 6.793 3.630 1.00 63.16 96 PRO A C 1
ATOM 743 O O . PRO A 1 96 ? 19.596 7.528 4.138 1.00 63.16 96 PRO A O 1
ATOM 746 N N . SER A 1 97 ? 18.931 5.476 3.521 1.00 58.72 97 SER A N 1
ATOM 747 C CA . SER A 1 97 ? 20.207 4.859 3.878 1.00 58.72 97 SER A CA 1
ATOM 748 C C . SER A 1 97 ? 21.281 5.411 2.942 1.00 58.72 97 SER A C 1
ATOM 750 O O . SER A 1 97 ? 21.222 5.201 1.730 1.00 58.72 97 SER A O 1
ATOM 752 N N . CYS A 1 98 ? 22.236 6.165 3.492 1.00 53.16 98 CYS A N 1
ATOM 753 C CA . CYS A 1 98 ? 23.350 6.715 2.730 1.00 53.16 98 CYS A CA 1
ATOM 754 C C . CYS A 1 98 ? 24.118 5.566 2.068 1.00 53.16 98 CYS A C 1
ATOM 756 O O . CYS A 1 98 ? 24.806 4.806 2.749 1.00 53.16 98 CYS A O 1
ATOM 758 N N . ALA A 1 99 ? 24.029 5.449 0.742 1.0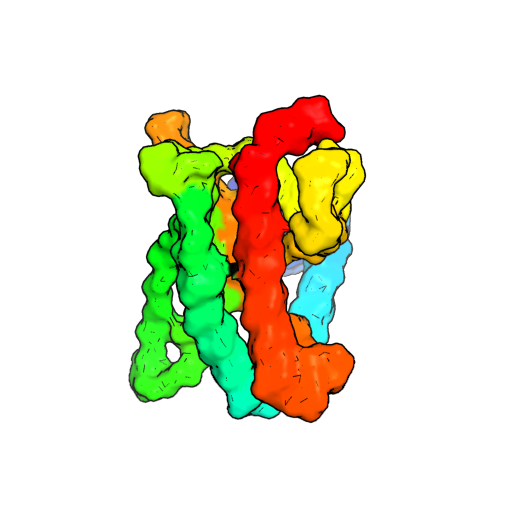0 52.66 99 ALA A N 1
ATOM 759 C CA . ALA A 1 99 ? 24.897 4.555 -0.006 1.00 52.66 99 ALA A CA 1
ATOM 760 C C . ALA A 1 99 ? 26.337 5.065 0.120 1.00 52.66 99 ALA A C 1
ATOM 762 O O . ALA A 1 99 ? 26.712 6.094 -0.452 1.00 52.66 99 ALA A O 1
ATOM 763 N N . SER A 1 100 ? 27.163 4.354 0.880 1.00 46.81 100 SER A N 1
ATOM 764 C CA . SER A 1 100 ? 28.603 4.572 0.916 1.00 46.81 100 SER A CA 1
ATOM 765 C C . SER A 1 100 ? 29.170 4.333 -0.491 1.00 46.81 100 SER A C 1
ATOM 767 O O . SER A 1 100 ? 29.252 3.201 -0.959 1.00 46.81 100 SER A O 1
ATOM 769 N N . GLY A 1 101 ? 29.541 5.412 -1.193 1.00 55.22 101 GLY A N 1
ATOM 770 C CA . GLY A 1 101 ? 30.241 5.339 -2.486 1.00 55.22 101 GLY A CA 1
ATOM 771 C C . GLY A 1 101 ? 29.479 5.819 -3.729 1.00 55.22 101 GLY A C 1
ATOM 772 O O . GLY A 1 101 ? 29.905 5.512 -4.839 1.00 55.22 101 GLY A O 1
ATOM 773 N N . GLY A 1 102 ? 28.378 6.568 -3.592 1.00 51.19 102 GLY A N 1
ATOM 774 C CA . GLY A 1 102 ? 27.793 7.337 -4.707 1.00 51.19 102 GLY A CA 1
ATOM 775 C C . GLY A 1 102 ? 27.036 6.536 -5.779 1.00 51.19 102 GLY A C 1
ATOM 776 O O . GLY A 1 102 ? 26.576 7.115 -6.760 1.00 51.19 102 GLY A O 1
ATOM 777 N N . ARG A 1 103 ? 26.859 5.219 -5.606 1.00 52.03 103 ARG A N 1
ATOM 778 C CA . ARG A 1 103 ? 25.912 4.420 -6.401 1.00 52.03 103 ARG A CA 1
ATOM 779 C C . ARG A 1 103 ? 24.562 4.398 -5.692 1.00 52.03 103 ARG A C 1
ATOM 781 O O . ARG A 1 103 ? 24.481 3.861 -4.595 1.00 52.03 103 ARG A O 1
ATOM 788 N N . HIS A 1 104 ? 23.511 4.910 -6.334 1.00 55.94 104 HIS A N 1
ATOM 789 C CA . HIS A 1 104 ? 22.136 4.636 -5.907 1.00 55.94 104 HIS A CA 1
ATOM 790 C C . HIS A 1 104 ? 21.884 3.126 -6.017 1.00 55.94 104 HIS A C 1
ATOM 792 O O . HIS A 1 104 ? 21.818 2.577 -7.120 1.00 55.94 104 HIS A O 1
ATOM 798 N N . THR A 1 105 ? 21.820 2.442 -4.878 1.00 64.00 105 THR A N 1
ATOM 799 C CA . THR A 1 105 ? 21.457 1.025 -4.794 1.00 64.00 105 THR A CA 1
ATOM 800 C C . THR A 1 105 ? 19.965 0.900 -4.494 1.00 64.00 105 THR A C 1
ATOM 802 O O . THR A 1 105 ? 19.280 1.874 -4.180 1.00 64.00 105 THR A O 1
ATOM 805 N N . LEU A 1 106 ? 19.435 -0.322 -4.575 1.00 64.56 106 LEU A N 1
ATOM 806 C CA . LEU A 1 106 ? 18.071 -0.601 -4.117 1.00 64.56 106 LEU A CA 1
ATOM 807 C C . LEU A 1 106 ? 17.870 -0.179 -2.648 1.00 64.56 106 LEU A C 1
ATOM 809 O O . LEU A 1 106 ? 16.791 0.263 -2.276 1.00 64.56 106 LEU A O 1
ATOM 813 N N . GLU A 1 107 ? 18.926 -0.279 -1.839 1.00 64.81 107 GLU A N 1
ATOM 814 C CA . GLU A 1 107 ? 18.943 0.049 -0.409 1.00 64.81 107 GLU A CA 1
ATOM 815 C C . GLU A 1 107 ? 18.847 1.558 -0.148 1.00 64.81 107 GLU A C 1
ATOM 817 O O . GLU A 1 107 ? 18.403 1.968 0.920 1.00 64.81 107 GLU A O 1
ATOM 822 N N . SER A 1 108 ? 19.229 2.387 -1.123 1.00 74.00 108 SER A N 1
ATOM 823 C CA . SER A 1 108 ? 19.177 3.845 -1.009 1.00 74.00 108 SER A CA 1
ATOM 824 C C . SER A 1 108 ? 17.888 4.453 -1.566 1.00 74.00 108 SER A C 1
ATOM 826 O O . SER A 1 108 ? 17.806 5.672 -1.663 1.00 74.00 108 SER A O 1
ATOM 828 N N . THR A 1 109 ? 16.917 3.630 -1.984 1.00 82.00 109 THR A N 1
ATOM 829 C CA . THR A 1 109 ? 15.638 4.100 -2.537 1.00 82.00 109 THR A CA 1
ATOM 830 C C . THR A 1 109 ? 14.505 3.860 -1.549 1.00 82.00 109 THR A C 1
ATOM 832 O O . THR A 1 109 ? 14.304 2.735 -1.081 1.00 82.00 109 THR A O 1
ATOM 835 N N . VAL A 1 110 ? 13.716 4.894 -1.255 1.00 89.38 110 VAL A N 1
ATOM 836 C CA . VAL A 1 110 ? 12.588 4.765 -0.325 1.00 89.38 110 VAL A CA 1
ATOM 837 C C . VAL A 1 110 ? 11.424 4.031 -0.996 1.00 89.38 110 VAL A C 1
ATOM 839 O O . VAL A 1 110 ? 10.709 4.565 -1.843 1.00 89.38 110 VAL A O 1
ATOM 842 N N . THR A 1 111 ? 11.207 2.776 -0.598 1.00 92.81 111 THR A N 1
ATOM 843 C CA . THR A 1 111 ? 10.117 1.922 -1.114 1.00 92.81 111 THR A CA 1
ATOM 844 C C . THR A 1 111 ? 8.903 1.856 -0.194 1.00 92.81 111 THR A C 1
ATOM 846 O O . THR A 1 111 ? 7.826 1.440 -0.623 1.00 92.81 111 THR A O 1
ATOM 849 N N . VAL A 1 112 ? 9.046 2.297 1.056 1.00 94.62 112 VAL A N 1
ATOM 850 C CA . VAL A 1 112 ? 7.988 2.307 2.068 1.00 94.62 112 VAL A CA 1
ATOM 851 C C . VAL A 1 112 ? 7.892 3.704 2.663 1.00 94.62 112 VAL A C 1
ATOM 853 O O . VAL A 1 112 ? 8.860 4.206 3.222 1.00 94.62 112 VAL A O 1
ATOM 856 N N . PHE A 1 113 ? 6.705 4.297 2.581 1.00 95.69 113 PHE A N 1
ATOM 857 C CA . PHE A 1 113 ? 6.374 5.594 3.157 1.00 95.69 113 PHE A CA 1
ATOM 858 C C . PHE A 1 113 ? 5.396 5.393 4.316 1.00 95.69 113 PHE A C 1
ATOM 860 O O . PHE A 1 113 ? 4.209 5.133 4.080 1.00 95.69 113 PHE A O 1
ATOM 867 N N . PRO A 1 114 ? 5.864 5.466 5.572 1.00 96.25 114 PRO A N 1
ATOM 868 C CA . PRO A 1 114 ? 4.983 5.537 6.723 1.00 96.25 114 PRO A CA 1
ATOM 869 C C . PRO A 1 114 ? 4.314 6.911 6.783 1.00 96.25 114 PRO A C 1
ATOM 871 O O . PRO A 1 114 ? 4.926 7.929 6.456 1.00 96.25 114 PRO A O 1
ATOM 874 N N . PHE A 1 115 ? 3.061 6.953 7.217 1.00 97.12 115 PHE A N 1
ATOM 875 C CA . PHE A 1 115 ? 2.322 8.199 7.352 1.00 97.12 115 PHE A CA 1
ATOM 876 C C . PHE A 1 115 ? 1.324 8.153 8.504 1.00 97.12 115 PHE A C 1
ATOM 878 O O . PHE A 1 115 ? 0.734 7.115 8.814 1.00 97.12 115 PHE A O 1
ATOM 885 N N . PHE A 1 116 ? 1.147 9.314 9.120 1.00 96.81 116 PHE A N 1
ATOM 886 C CA . PHE A 1 116 ? 0.109 9.589 10.098 1.00 96.81 116 PHE A CA 1
ATOM 887 C C . PHE A 1 116 ? -1.128 10.140 9.391 1.00 96.81 116 PHE A C 1
ATOM 889 O O . PHE A 1 116 ? -1.020 10.783 8.342 1.00 96.81 116 PHE A O 1
ATOM 896 N N . LEU A 1 117 ? -2.290 9.918 9.999 1.00 96.88 117 LEU A N 1
ATOM 897 C CA . LEU A 1 117 ? -3.556 10.512 9.580 1.00 96.88 117 LEU A CA 1
ATOM 898 C C . LEU A 1 117 ? -4.122 11.377 10.697 1.00 96.88 117 LEU A C 1
ATOM 900 O O . LEU A 1 117 ? -3.901 11.083 11.867 1.00 96.88 117 LEU A O 1
ATOM 904 N N . ARG A 1 118 ? -4.872 12.413 10.339 1.00 95.81 118 ARG A N 1
ATOM 905 C CA . ARG A 1 118 ? -5.623 13.280 11.258 1.00 95.81 118 ARG A CA 1
ATOM 906 C C . ARG A 1 118 ? -6.917 13.732 10.599 1.00 95.81 118 ARG A C 1
ATOM 908 O O . ARG A 1 118 ? -6.958 13.927 9.385 1.00 95.81 118 ARG A O 1
ATOM 915 N N . ARG A 1 119 ? -7.963 13.932 11.401 1.00 93.56 119 ARG A N 1
ATOM 916 C CA . ARG A 1 119 ? -9.263 14.405 10.897 1.00 93.56 119 ARG A CA 1
ATOM 917 C C . ARG A 1 119 ? -9.203 15.854 10.432 1.00 93.56 119 ARG A C 1
ATOM 919 O O . ARG A 1 119 ? -9.719 16.184 9.377 1.00 93.56 119 ARG A O 1
ATOM 926 N N . GLU A 1 120 ? -8.495 16.691 11.177 1.00 90.94 120 GLU A N 1
ATOM 927 C CA . GLU A 1 120 ? -8.309 18.109 10.878 1.00 90.94 120 GLU A CA 1
ATOM 928 C C . GLU A 1 120 ? -6.822 18.409 10.698 1.00 90.94 120 GLU A C 1
ATOM 930 O O . GLU A 1 120 ? -5.988 17.820 11.383 1.00 90.94 120 GLU A O 1
ATOM 935 N N . SER A 1 121 ? -6.467 19.360 9.832 1.00 84.38 121 SER A N 1
ATOM 936 C CA . SER A 1 121 ? -5.065 19.658 9.479 1.00 84.38 121 SER A CA 1
ATOM 937 C C . SER A 1 121 ? -4.167 20.034 10.670 1.00 84.38 121 SER A C 1
ATOM 939 O O . SER A 1 121 ? -2.957 19.809 10.623 1.00 84.38 121 SER A O 1
ATOM 941 N N . ARG A 1 122 ? -4.744 20.575 11.752 1.00 85.81 122 ARG A N 1
ATOM 942 C CA . ARG A 1 122 ? -4.054 20.911 13.014 1.00 85.81 122 ARG A CA 1
ATOM 943 C C . ARG A 1 122 ? -4.526 20.080 14.214 1.00 85.81 122 ARG A C 1
ATOM 945 O O . ARG A 1 122 ? -4.166 20.400 15.343 1.00 85.81 122 ARG A O 1
ATOM 952 N N . GLY A 1 123 ? -5.32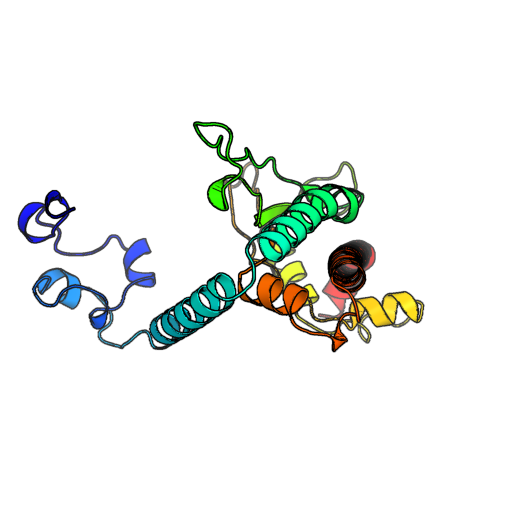6 19.045 13.971 1.00 89.44 123 GLY A N 1
ATOM 953 C CA . GLY A 1 123 ? -5.820 18.140 15.004 1.00 89.44 123 GLY A CA 1
ATOM 954 C C . GLY A 1 123 ? -4.796 17.073 15.410 1.00 89.44 123 GLY A C 1
ATOM 955 O O . GLY A 1 123 ? -3.738 16.948 14.777 1.00 89.44 123 GLY A O 1
ATOM 956 N N . PRO A 1 124 ? -5.111 16.285 16.454 1.00 92.50 124 PRO A N 1
ATOM 957 C CA . PRO A 1 124 ? -4.302 15.139 16.847 1.00 92.50 124 PRO A CA 1
ATOM 958 C C . PRO A 1 124 ? -4.276 14.076 15.741 1.00 92.50 124 PRO A C 1
ATOM 960 O O . PRO A 1 124 ? -5.185 13.985 14.909 1.00 92.50 124 PRO A O 1
ATOM 963 N N . PHE A 1 125 ? -3.221 13.261 15.740 1.00 94.38 125 PHE A N 1
ATOM 964 C CA . PHE A 1 125 ? -3.164 12.092 14.871 1.00 94.38 125 PHE A CA 1
ATOM 965 C C . PHE A 1 125 ? -4.111 10.998 15.367 1.00 94.38 125 PHE A C 1
ATOM 967 O O . PHE A 1 125 ? -4.328 10.852 16.566 1.00 94.38 125 PHE A O 1
ATOM 974 N N . LEU A 1 126 ? -4.648 10.227 14.424 1.00 94.62 126 LEU A N 1
ATOM 975 C CA . LEU A 1 126 ? -5.497 9.077 14.698 1.00 94.62 126 LEU A CA 1
ATOM 976 C C . LEU A 1 126 ? -4.721 7.994 15.459 1.00 94.62 126 LEU A C 1
ATOM 978 O O . LEU A 1 126 ? -3.583 7.663 15.103 1.00 94.62 126 LEU A O 1
ATOM 982 N N . GLY A 1 127 ? -5.371 7.408 16.464 1.00 93.56 127 GLY A N 1
ATOM 983 C CA . GLY A 1 127 ? -4.850 6.267 17.216 1.00 93.56 127 GLY A CA 1
ATOM 984 C C . GLY A 1 127 ? -4.895 4.961 16.415 1.00 93.56 127 GLY A C 1
ATOM 985 O O . GLY A 1 127 ? -5.465 4.878 15.322 1.00 93.56 127 GLY A O 1
ATOM 986 N N . LYS A 1 128 ? -4.319 3.878 16.951 1.00 93.25 128 LYS A N 1
ATOM 987 C CA . LYS A 1 128 ? -4.245 2.579 16.259 1.00 93.25 128 LYS A CA 1
ATOM 988 C C . LYS A 1 128 ? -5.620 1.998 15.940 1.00 93.25 128 LYS A C 1
ATOM 990 O O . LYS A 1 128 ? -5.773 1.388 14.883 1.00 93.25 128 LYS A O 1
ATOM 995 N N . SER A 1 129 ? -6.599 2.149 16.832 1.00 93.50 129 SER A N 1
ATOM 996 C CA . SER A 1 129 ? -7.963 1.634 16.636 1.00 93.50 129 SER A CA 1
ATOM 997 C C . SER A 1 129 ? -8.660 2.309 15.450 1.00 93.50 129 SER A C 1
ATOM 999 O O . SER A 1 129 ? -9.236 1.629 14.600 1.00 93.50 129 SER A O 1
ATOM 1001 N N . GLU A 1 130 ? -8.532 3.628 15.340 1.00 95.62 130 GLU A N 1
ATOM 1002 C CA . GLU A 1 130 ? -9.061 4.426 14.232 1.00 95.62 130 GLU A CA 1
ATOM 1003 C C . GLU A 1 130 ? -8.342 4.089 12.919 1.00 95.62 130 GLU A C 1
ATOM 1005 O O . GLU A 1 130 ? -8.985 3.811 11.905 1.00 95.62 130 GLU A O 1
ATOM 1010 N N . LEU A 1 131 ? -7.005 4.000 12.938 1.00 97.00 131 LEU A N 1
ATOM 1011 C CA . LEU A 1 131 ? -6.227 3.587 11.766 1.00 97.00 131 LEU A CA 1
ATOM 1012 C C . LEU A 1 131 ? -6.556 2.165 11.310 1.00 97.00 131 LEU A C 1
ATOM 1014 O O . LEU A 1 131 ? -6.532 1.892 10.110 1.00 97.00 131 LEU A O 1
ATOM 1018 N N . LEU A 1 132 ? -6.863 1.252 12.234 1.00 96.62 132 LEU A N 1
ATOM 1019 C CA . LEU A 1 132 ? -7.295 -0.103 11.894 1.00 96.62 132 LEU A CA 1
ATOM 1020 C C . LEU A 1 132 ? -8.627 -0.076 11.144 1.00 96.62 132 LEU A C 1
ATOM 1022 O O . LEU A 1 132 ? -8.804 -0.818 10.176 1.00 96.62 132 LEU A O 1
ATOM 1026 N N . ARG A 1 133 ? -9.530 0.828 11.526 1.00 96.75 133 ARG A N 1
ATOM 1027 C CA . ARG A 1 133 ? -10.806 1.008 10.838 1.00 96.75 133 ARG A CA 1
ATOM 1028 C C . ARG A 1 133 ? -10.623 1.580 9.434 1.00 96.75 133 ARG A C 1
ATOM 1030 O O . ARG A 1 133 ? -11.104 0.979 8.475 1.00 96.75 133 ARG A O 1
ATOM 1037 N N . ILE A 1 134 ? -9.819 2.637 9.291 1.00 97.50 134 ILE A N 1
ATOM 1038 C CA . ILE A 1 134 ? -9.425 3.174 7.977 1.00 97.50 134 ILE A CA 1
ATOM 1039 C C . ILE A 1 134 ? -8.774 2.084 7.116 1.00 97.50 134 ILE A C 1
ATOM 1041 O O . ILE A 1 134 ? -9.130 1.914 5.951 1.00 97.50 134 ILE A O 1
ATOM 1045 N N . PHE A 1 135 ? -7.859 1.295 7.685 1.00 97.81 135 PHE A N 1
ATOM 1046 C CA . PHE A 1 135 ? -7.233 0.168 6.997 1.00 97.81 135 PHE A CA 1
ATOM 1047 C C . PHE A 1 135 ? -8.283 -0.811 6.452 1.00 97.81 135 PHE A C 1
ATOM 1049 O O . PHE A 1 135 ? -8.220 -1.181 5.277 1.00 97.81 135 PHE A O 1
ATOM 1056 N N . HIS A 1 136 ? -9.282 -1.199 7.247 1.00 96.81 136 HIS A N 1
ATOM 1057 C CA . HIS A 1 136 ? -10.359 -2.076 6.781 1.00 96.81 136 HIS A CA 1
ATOM 1058 C C . HIS A 1 136 ? -11.216 -1.432 5.684 1.00 96.81 136 HIS A C 1
ATOM 1060 O O . HIS A 1 136 ? -11.539 -2.090 4.692 1.00 96.81 136 HIS A O 1
ATOM 1066 N N . TRP A 1 137 ? -11.531 -0.144 5.809 1.00 97.25 137 TRP A N 1
ATOM 1067 C CA . TRP A 1 137 ? -12.302 0.605 4.818 1.00 97.25 137 TRP A CA 1
ATOM 1068 C C . TRP A 1 137 ? -11.589 0.734 3.469 1.00 97.25 137 TRP A C 1
ATOM 1070 O O . TRP A 1 137 ? -12.202 0.541 2.415 1.00 97.25 137 TRP A O 1
ATOM 1080 N N . LEU A 1 138 ? -10.277 0.974 3.470 1.00 97.38 138 LEU A N 1
ATOM 1081 C CA . LEU A 1 138 ? -9.483 1.012 2.240 1.00 97.38 138 LEU A CA 1
ATOM 1082 C C . LEU A 1 138 ? -9.505 -0.328 1.494 1.00 97.38 138 LEU A C 1
ATOM 1084 O O . LEU A 1 138 ? -9.572 -0.345 0.265 1.00 97.38 138 LEU A O 1
ATOM 1088 N N . ASN A 1 139 ? -9.546 -1.447 2.220 1.00 96.50 139 ASN A N 1
ATOM 1089 C CA . ASN A 1 139 ? -9.544 -2.796 1.651 1.00 96.50 139 ASN A CA 1
ATOM 1090 C C . ASN A 1 139 ? -10.911 -3.262 1.100 1.00 96.50 139 ASN A C 1
ATOM 1092 O O . ASN A 1 139 ? -11.008 -4.377 0.575 1.00 96.50 139 ASN A O 1
ATOM 1096 N N . ARG A 1 140 ? -11.967 -2.439 1.168 1.00 95.50 140 ARG A N 1
ATOM 1097 C CA . ARG A 1 140 ? -13.323 -2.801 0.711 1.00 95.50 140 ARG A CA 1
ATOM 1098 C C . ARG A 1 140 ? -13.962 -1.739 -0.184 1.00 95.50 140 ARG A C 1
ATOM 1100 O O . ARG A 1 140 ? -13.470 -0.621 -0.284 1.00 95.50 140 ARG A O 1
ATOM 1107 N N . ASN A 1 141 ? -15.061 -2.104 -0.839 1.00 95.81 141 ASN A N 1
ATOM 1108 C CA . ASN A 1 141 ? -15.920 -1.159 -1.552 1.00 95.81 141 ASN A CA 1
ATOM 1109 C C . ASN A 1 141 ? -16.778 -0.395 -0.523 1.00 95.81 141 ASN A C 1
ATOM 1111 O O . ASN A 1 141 ? -17.418 -1.037 0.307 1.00 95.81 141 ASN A O 1
ATOM 1115 N N . LEU A 1 142 ? -16.758 0.942 -0.562 1.00 94.88 142 LEU A N 1
ATOM 1116 C CA . LEU A 1 142 ? -17.543 1.823 0.320 1.00 94.88 142 LEU A CA 1
ATOM 1117 C C . LEU A 1 142 ? -18.628 2.618 -0.430 1.00 94.88 142 LEU A C 1
ATOM 1119 O O . LEU A 1 142 ? -19.303 3.437 0.184 1.00 94.88 142 LEU A O 1
ATOM 1123 N N . ALA A 1 143 ? -18.781 2.408 -1.740 1.00 92.38 143 ALA A N 1
ATOM 1124 C CA . ALA A 1 143 ? -19.619 3.225 -2.618 1.00 92.38 143 ALA A CA 1
ATOM 1125 C C . ALA A 1 143 ? -21.088 3.300 -2.178 1.00 92.38 143 ALA A C 1
ATOM 1127 O O . ALA A 1 143 ? -21.728 4.326 -2.384 1.00 92.38 143 ALA A O 1
ATOM 1128 N N . ASP A 1 144 ? -21.606 2.242 -1.555 1.00 91.12 144 ASP A N 1
ATOM 1129 C CA . ASP A 1 144 ? -23.009 2.161 -1.133 1.00 91.12 144 ASP A CA 1
ATOM 1130 C C . ASP A 1 144 ? -23.244 2.736 0.273 1.00 91.12 144 ASP A C 1
ATOM 1132 O O . ASP A 1 144 ? -24.383 2.966 0.678 1.00 91.12 144 ASP A O 1
ATOM 1136 N N . LEU A 1 145 ? -22.174 2.987 1.037 1.00 91.62 145 LEU A N 1
ATOM 1137 C CA . LEU A 1 145 ? -22.286 3.520 2.397 1.00 91.62 145 LEU A CA 1
ATOM 1138 C C . LEU A 1 145 ? -22.577 5.023 2.395 1.00 91.62 145 LEU A C 1
ATOM 1140 O O . LEU A 1 145 ? -23.196 5.523 3.336 1.00 91.62 145 LEU A O 1
ATOM 1144 N N . LEU A 1 146 ? -22.194 5.721 1.323 1.00 88.69 146 LEU A N 1
ATOM 1145 C CA . LEU A 1 146 ? -22.388 7.155 1.134 1.00 88.69 146 LEU A CA 1
ATOM 1146 C C . LEU A 1 146 ? -23.278 7.397 -0.105 1.00 88.69 146 LEU A C 1
ATOM 1148 O O . LEU A 1 146 ? -22.811 7.300 -1.241 1.00 88.69 146 LEU A O 1
ATOM 1152 N N . PRO A 1 147 ? -24.588 7.647 0.078 1.00 76.31 147 PRO A N 1
ATOM 1153 C CA . PRO A 1 147 ? -25.508 7.848 -1.040 1.00 76.31 147 PRO A CA 1
ATOM 1154 C C . PRO A 1 147 ? -25.373 9.244 -1.666 1.00 76.31 147 PRO A C 1
ATOM 1156 O O . PRO A 1 147 ? -25.519 9.367 -2.878 1.00 76.31 147 PRO A O 1
ATOM 1159 N N . GLU A 1 148 ? -25.033 10.261 -0.872 1.00 85.31 148 GLU A N 1
ATOM 1160 C CA . GLU A 1 148 ? -24.977 11.682 -1.257 1.00 85.31 148 GLU A CA 1
ATOM 1161 C C . GLU A 1 148 ? -23.569 12.127 -1.694 1.00 85.31 148 GLU A C 1
ATOM 1163 O O . GLU A 1 148 ? -23.049 13.127 -1.214 1.00 85.31 148 GLU A O 1
ATOM 1168 N N . ILE A 1 149 ? -22.938 11.360 -2.581 1.00 90.12 149 ILE A N 1
ATOM 1169 C CA . ILE A 1 149 ? -21.636 11.695 -3.184 1.00 90.12 149 ILE A CA 1
ATOM 1170 C C . ILE A 1 149 ? -21.742 11.642 -4.702 1.00 90.12 149 ILE A C 1
ATOM 1172 O O . ILE A 1 149 ? -22.609 10.937 -5.245 1.00 90.12 149 ILE A O 1
ATOM 1176 N N . ASP A 1 150 ? -20.853 12.356 -5.382 1.00 93.06 150 ASP A N 1
ATOM 1177 C CA . ASP A 1 150 ? -20.840 12.350 -6.839 1.00 93.06 150 ASP A CA 1
ATOM 1178 C C . ASP A 1 150 ? -20.321 11.016 -7.415 1.00 93.06 150 ASP A C 1
ATOM 1180 O O . ASP A 1 150 ? -19.773 10.154 -6.717 1.00 93.06 150 ASP A O 1
ATOM 1184 N N . ASP A 1 151 ? -20.525 10.809 -8.719 1.00 92.81 151 ASP A N 1
ATOM 1185 C CA . ASP A 1 151 ? -20.134 9.565 -9.390 1.00 92.81 151 ASP A CA 1
ATOM 1186 C C . ASP A 1 151 ? -18.614 9.334 -9.385 1.00 92.81 151 ASP A C 1
ATOM 1188 O O . ASP A 1 151 ? -18.153 8.187 -9.403 1.00 92.81 151 ASP A O 1
ATOM 1192 N N . SER A 1 152 ? -17.820 10.406 -9.342 1.00 93.50 152 SER A N 1
ATOM 1193 C CA . SER A 1 152 ? -16.361 10.330 -9.334 1.00 93.50 152 SER A CA 1
ATOM 1194 C C . SER A 1 152 ? -15.831 9.877 -7.969 1.00 93.50 152 SER A C 1
ATOM 1196 O O . SER A 1 152 ? -15.009 8.958 -7.895 1.00 93.50 152 SER A O 1
ATOM 1198 N N . GLU A 1 153 ? -16.377 10.420 -6.883 1.00 95.19 153 GLU A N 1
ATOM 1199 C CA . GLU A 1 153 ? -16.103 10.022 -5.503 1.00 95.19 153 GLU A CA 1
ATOM 1200 C C . GLU A 1 153 ? -16.577 8.591 -5.254 1.00 95.19 153 GLU A C 1
ATOM 1202 O O . GLU A 1 153 ? -15.849 7.767 -4.689 1.00 95.19 153 GLU A O 1
ATOM 1207 N N . ARG A 1 154 ? -17.761 8.241 -5.770 1.00 95.44 154 ARG A N 1
ATOM 1208 C CA . ARG A 1 154 ? -18.297 6.878 -5.710 1.00 95.44 154 ARG A CA 1
ATOM 1209 C C . ARG A 1 154 ? -17.360 5.876 -6.375 1.00 95.44 154 ARG A C 1
ATOM 1211 O O . ARG A 1 154 ? -17.075 4.818 -5.803 1.00 95.44 154 ARG A O 1
ATOM 1218 N N . ALA A 1 155 ? -16.832 6.214 -7.553 1.00 95.88 155 ALA A N 1
ATOM 1219 C CA . ALA A 1 155 ? -15.863 5.379 -8.251 1.00 95.88 155 ALA A CA 1
ATOM 1220 C C . ALA A 1 155 ? -14.567 5.199 -7.442 1.00 95.88 155 ALA A C 1
ATOM 1222 O O . ALA A 1 155 ? -14.030 4.089 -7.405 1.00 95.88 155 ALA A O 1
ATOM 1223 N N . VAL A 1 156 ? -14.085 6.243 -6.756 1.00 97.19 156 VAL A N 1
ATOM 1224 C CA . VAL A 1 156 ? -12.918 6.170 -5.859 1.00 97.19 156 VAL A CA 1
ATOM 1225 C C . VAL A 1 156 ? -13.197 5.263 -4.658 1.00 97.19 156 VAL A C 1
ATOM 1227 O O . VAL A 1 156 ? -12.414 4.351 -4.381 1.00 97.19 156 VAL A O 1
ATOM 1230 N N . LEU A 1 157 ? -14.329 5.435 -3.974 1.00 96.19 157 LEU A N 1
ATOM 1231 C CA . LEU A 1 157 ? -14.714 4.627 -2.813 1.00 96.19 157 LEU A CA 1
ATOM 1232 C C . LEU A 1 157 ? -14.904 3.142 -3.142 1.00 96.19 157 LEU A C 1
ATOM 1234 O O . LEU A 1 157 ? -14.633 2.281 -2.293 1.00 96.19 157 LEU A O 1
ATOM 1238 N N . ALA A 1 158 ? -15.291 2.823 -4.378 1.00 96.12 158 ALA A N 1
ATOM 1239 C CA . ALA A 1 158 ? -15.404 1.448 -4.855 1.00 96.12 158 ALA A CA 1
ATOM 1240 C C . ALA A 1 158 ? -14.059 0.712 -4.974 1.00 96.12 158 ALA A C 1
ATOM 1242 O O . ALA A 1 158 ? -14.016 -0.524 -4.964 1.00 96.12 158 ALA A O 1
ATOM 1243 N N . ARG A 1 159 ? -12.939 1.441 -5.062 1.00 97.12 159 ARG A N 1
ATOM 1244 C CA . ARG A 1 159 ? -11.602 0.862 -5.248 1.00 97.12 159 ARG A CA 1
ATOM 1245 C C . ARG A 1 159 ? -11.129 0.154 -3.986 1.00 97.12 159 ARG A C 1
ATOM 1247 O O . ARG A 1 159 ? -11.059 0.758 -2.925 1.00 97.12 159 ARG A O 1
ATOM 1254 N N . LYS A 1 160 ? -10.699 -1.101 -4.098 1.00 97.12 160 LYS A N 1
ATOM 1255 C CA . LYS A 1 160 ? -9.954 -1.769 -3.019 1.00 97.12 160 LYS A CA 1
ATOM 1256 C C . LYS A 1 160 ? -8.490 -1.345 -3.086 1.00 97.12 160 LYS A C 1
ATOM 1258 O O . LYS A 1 160 ? -7.867 -1.464 -4.141 1.00 97.12 160 LYS A O 1
ATOM 1263 N N . ILE A 1 161 ? -7.965 -0.848 -1.974 1.00 96.31 161 ILE A N 1
ATOM 1264 C CA . ILE A 1 161 ? -6.608 -0.323 -1.850 1.00 96.31 161 ILE A CA 1
ATOM 1265 C C . ILE A 1 161 ? -5.909 -1.065 -0.719 1.00 96.31 161 ILE A C 1
ATOM 1267 O O . ILE A 1 161 ? -6.372 -1.076 0.421 1.00 96.31 161 ILE A O 1
ATOM 1271 N N . HIS A 1 162 ? -4.789 -1.698 -1.055 1.00 94.69 162 HIS A N 1
ATOM 1272 C CA . HIS A 1 162 ? -3.984 -2.463 -0.114 1.00 94.69 162 HIS A CA 1
ATOM 1273 C C . HIS A 1 162 ? -2.806 -1.612 0.360 1.00 94.69 162 HIS A C 1
ATOM 1275 O O . HIS A 1 162 ? -1.985 -1.172 -0.442 1.00 94.69 162 HIS A O 1
ATOM 1281 N N . ILE A 1 163 ? -2.727 -1.407 1.670 1.00 95.44 163 ILE A N 1
ATOM 1282 C CA . ILE A 1 163 ? -1.642 -0.703 2.359 1.00 95.44 163 ILE A CA 1
ATOM 1283 C C . ILE A 1 163 ? -1.152 -1.550 3.539 1.00 95.44 163 ILE A C 1
ATOM 1285 O O . ILE A 1 163 ? -1.787 -2.537 3.909 1.00 95.44 163 ILE A O 1
ATOM 1289 N N . GLY A 1 164 ? -0.025 -1.185 4.144 1.00 94.06 164 GLY A N 1
ATOM 1290 C CA . GLY A 1 164 ? 0.461 -1.843 5.353 1.00 94.06 164 GLY A CA 1
ATOM 1291 C C . GLY A 1 164 ? -0.465 -1.596 6.545 1.00 94.06 164 GLY A C 1
ATOM 1292 O O . GLY A 1 164 ? -0.936 -0.477 6.746 1.00 94.06 164 GLY A O 1
ATOM 1293 N N . GLN A 1 165 ? -0.680 -2.636 7.356 1.00 94.00 165 GLN A N 1
ATOM 1294 C CA . GLN A 1 165 ? -1.454 -2.560 8.600 1.00 94.00 165 GLN A CA 1
ATOM 1295 C C . GLN A 1 165 ? -0.919 -1.470 9.546 1.00 94.00 165 GLN A C 1
ATOM 1297 O O . GLN A 1 165 ? 0.285 -1.177 9.496 1.00 94.00 165 GLN A O 1
ATOM 1302 N N . PRO A 1 166 ? -1.763 -0.916 10.434 1.00 95.38 166 PRO A N 1
ATOM 1303 C CA . PRO A 1 166 ? -1.321 0.048 11.433 1.00 95.38 166 PRO A CA 1
ATOM 1304 C C . PRO A 1 166 ? -0.212 -0.516 12.323 1.00 95.38 166 PRO A C 1
ATOM 1306 O O . PRO A 1 166 ? -0.322 -1.634 12.833 1.00 95.38 166 PRO A O 1
ATOM 1309 N N . VAL A 1 167 ? 0.845 0.266 12.534 1.00 91.69 167 VAL A N 1
ATOM 1310 C CA . VAL A 1 167 ? 1.929 -0.055 13.473 1.00 91.69 167 VAL A CA 1
ATOM 1311 C C . VAL A 1 167 ? 1.975 1.005 14.551 1.00 91.69 167 VAL A C 1
ATOM 1313 O O . VAL A 1 167 ? 2.001 2.193 14.242 1.00 91.69 167 VAL A O 1
ATOM 1316 N N . LEU A 1 168 ? 2.002 0.555 15.801 1.00 91.06 168 LEU A N 1
ATOM 1317 C CA . LEU A 1 168 ? 2.185 1.405 16.966 1.00 91.06 168 LEU A CA 1
ATOM 1318 C C . LEU A 1 168 ? 3.676 1.741 17.125 1.00 91.06 168 LEU A C 1
ATOM 1320 O O . LEU A 1 168 ? 4.510 0.837 17.122 1.00 91.06 168 LEU A O 1
ATOM 1324 N N . LEU A 1 169 ? 3.994 3.027 17.247 1.00 86.62 169 LEU A N 1
ATOM 1325 C CA . LEU A 1 169 ? 5.353 3.550 17.405 1.00 86.62 169 LEU A CA 1
ATOM 1326 C C . LEU A 1 169 ? 5.711 3.834 18.869 1.00 86.62 169 LEU A C 1
ATOM 1328 O O . LEU A 1 169 ? 6.882 3.762 19.230 1.00 86.62 169 LEU A O 1
ATOM 1332 N N . THR A 1 170 ? 4.727 4.158 19.710 1.00 81.75 170 THR A N 1
ATOM 1333 C CA . THR A 1 170 ? 4.917 4.463 21.137 1.00 81.75 170 THR A CA 1
ATOM 1334 C C . THR A 1 170 ? 4.196 3.442 22.010 1.00 81.75 170 THR A C 1
ATOM 1336 O O . THR A 1 170 ? 3.102 3.000 21.690 1.00 81.75 170 THR A O 1
ATOM 1339 N N . SER A 1 171 ? 4.802 3.056 23.133 1.00 58.81 171 SER A N 1
ATOM 1340 C CA . SER A 1 171 ? 4.174 2.170 24.119 1.00 58.81 171 SER A CA 1
ATOM 1341 C C . SER A 1 171 ? 3.832 2.984 25.369 1.00 58.81 171 SER A C 1
ATOM 1343 O O . SER A 1 171 ? 4.698 3.177 26.218 1.00 58.81 171 SER A O 1
ATOM 1345 N N . GLY A 1 172 ? 2.600 3.496 25.468 1.00 59.56 172 GLY A N 1
ATOM 1346 C CA . GLY A 1 172 ? 2.084 4.209 26.647 1.00 59.56 172 GLY A CA 1
ATOM 1347 C C . GLY A 1 172 ? 0.953 5.197 26.323 1.00 59.56 172 GLY A C 1
ATOM 1348 O O . GLY A 1 172 ? 0.938 5.776 25.241 1.00 59.56 172 GLY A O 1
ATOM 1349 N N . ASP A 1 173 ? 0.038 5.406 27.277 1.00 59.84 173 ASP A N 1
ATOM 1350 C CA . ASP A 1 173 ? -1.223 6.159 27.097 1.00 59.84 173 ASP A CA 1
ATOM 1351 C C . ASP A 1 173 ? -1.047 7.662 26.824 1.00 59.84 173 ASP A C 1
ATOM 1353 O O . ASP A 1 173 ? -1.978 8.322 26.373 1.00 59.84 173 ASP A O 1
ATOM 1357 N N . ALA A 1 174 ? 0.129 8.229 27.111 1.00 63.34 174 ALA A N 1
ATOM 1358 C CA . ALA A 1 174 ? 0.303 9.680 27.111 1.00 63.34 174 ALA A CA 1
ATOM 1359 C C . ALA A 1 174 ? 0.288 10.308 25.704 1.00 63.34 174 ALA A C 1
ATOM 1361 O O . ALA A 1 174 ? -0.140 11.446 25.586 1.00 63.34 174 ALA A O 1
ATOM 1362 N N . GLU A 1 175 ? 0.719 9.586 24.661 1.00 71.12 175 GLU A N 1
ATOM 1363 C CA . GLU A 1 175 ? 0.713 10.023 23.250 1.00 71.12 175 GLU A CA 1
ATOM 1364 C C . GLU A 1 175 ? 0.803 8.770 22.351 1.00 71.12 175 GLU A C 1
ATOM 1366 O O . GLU A 1 175 ? 1.884 8.392 21.875 1.00 71.12 175 GLU A O 1
ATOM 1371 N N . GLU A 1 176 ? -0.314 8.069 22.148 1.00 81.94 176 GLU A N 1
ATOM 1372 C CA . GLU A 1 176 ? -0.361 6.928 21.228 1.00 81.94 176 GLU A CA 1
ATOM 1373 C C . GLU A 1 176 ? -0.076 7.404 19.795 1.00 81.94 176 GLU A C 1
ATOM 1375 O O . GLU A 1 176 ? -0.813 8.211 19.230 1.00 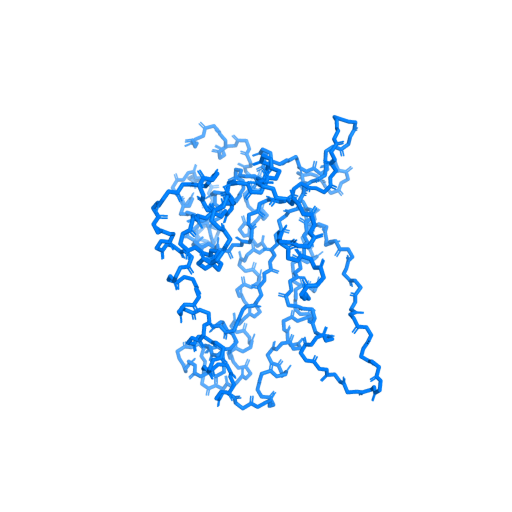81.94 176 GLU A O 1
ATOM 1380 N N . ARG A 1 177 ? 1.001 6.906 19.180 1.00 88.31 177 ARG A N 1
ATOM 1381 C CA . ARG A 1 177 ? 1.347 7.223 17.791 1.00 88.31 177 ARG A CA 1
ATOM 1382 C C . ARG A 1 177 ? 1.340 5.967 16.964 1.00 88.31 177 ARG A C 1
ATOM 1384 O O . ARG A 1 177 ? 2.174 5.089 17.164 1.00 88.31 177 ARG A O 1
ATOM 1391 N N . ALA A 1 178 ? 0.436 5.909 16.000 1.00 93.69 178 ALA A N 1
ATOM 1392 C CA . ALA A 1 178 ? 0.372 4.824 15.044 1.00 93.69 178 ALA A CA 1
ATOM 1393 C C . ALA A 1 178 ? 0.495 5.356 13.614 1.00 93.69 178 ALA A C 1
ATOM 1395 O O . ALA A 1 178 ? 0.1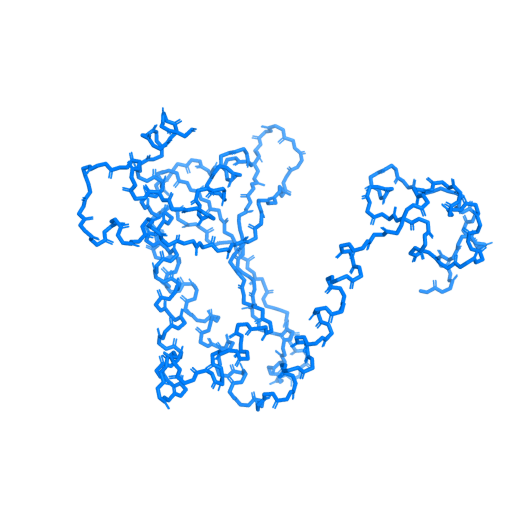62 6.503 13.323 1.00 93.69 178 ALA A O 1
ATOM 1396 N N . VAL A 1 179 ? 1.010 4.515 12.720 1.00 96.31 179 VAL A N 1
ATOM 1397 C CA . VAL A 1 179 ? 1.198 4.851 11.305 1.00 96.31 179 VAL A CA 1
ATOM 1398 C C . VAL A 1 179 ? 0.619 3.781 10.402 1.00 96.31 179 VAL A C 1
ATOM 1400 O O . VAL A 1 179 ? 0.682 2.585 10.701 1.00 96.31 179 VAL A O 1
ATOM 1403 N N . LEU A 1 180 ? 0.118 4.218 9.254 1.00 97.56 180 LEU A N 1
ATOM 1404 C CA . LEU A 1 180 ? -0.101 3.374 8.087 1.00 97.56 180 LEU A CA 1
ATOM 1405 C C . LEU A 1 180 ? 1.127 3.442 7.175 1.00 97.56 180 LEU A C 1
ATOM 1407 O O . LEU A 1 180 ? 1.999 4.292 7.349 1.00 97.56 180 LEU A O 1
ATOM 1411 N N . ARG A 1 181 ? 1.237 2.514 6.220 1.00 97.19 181 ARG A N 1
ATOM 1412 C CA . ARG A 1 181 ? 2.401 2.427 5.324 1.00 97.19 181 ARG A CA 1
ATOM 1413 C C . ARG A 1 181 ? 1.954 2.231 3.887 1.00 97.19 181 ARG A C 1
ATOM 1415 O O . ARG A 1 181 ? 1.293 1.239 3.586 1.00 97.19 181 ARG A O 1
ATOM 1422 N N . LEU A 1 182 ? 2.352 3.136 3.002 1.00 97.38 182 LEU A N 1
ATOM 1423 C CA . LEU A 1 182 ? 2.225 2.947 1.562 1.00 97.38 182 LEU A CA 1
ATOM 1424 C C . LEU A 1 182 ? 3.545 2.372 1.040 1.00 97.38 182 LEU A C 1
ATOM 1426 O O . LEU A 1 182 ? 4.604 2.939 1.293 1.00 97.38 182 LEU A O 1
ATOM 1430 N N . ALA A 1 183 ? 3.496 1.235 0.350 1.00 96.00 183 ALA A N 1
ATOM 1431 C CA . ALA A 1 183 ? 4.695 0.518 -0.072 1.00 96.00 183 ALA A CA 1
ATOM 1432 C C . ALA A 1 183 ? 4.614 0.079 -1.533 1.00 96.00 183 ALA A C 1
ATOM 1434 O O . ALA A 1 183 ? 3.549 -0.320 -2.008 1.00 96.00 183 ALA A O 1
ATOM 1435 N N . ILE A 1 184 ? 5.760 0.087 -2.211 1.00 95.44 184 ILE A N 1
ATOM 1436 C CA . ILE A 1 184 ? 5.946 -0.559 -3.508 1.00 95.44 184 ILE A CA 1
ATOM 1437 C C . ILE A 1 184 ? 6.792 -1.821 -3.331 1.00 95.44 184 ILE A C 1
ATOM 1439 O O . ILE A 1 184 ? 7.875 -1.791 -2.755 1.00 95.44 184 ILE A O 1
ATOM 1443 N N . GLY A 1 185 ? 6.271 -2.950 -3.809 1.00 93.12 185 GLY A N 1
ATOM 1444 C CA . GLY A 1 185 ? 6.954 -4.243 -3.769 1.00 93.12 185 GLY A CA 1
ATOM 1445 C C . GLY A 1 185 ? 7.407 -4.717 -5.149 1.00 93.12 185 GLY A C 1
ATOM 1446 O O . GLY A 1 185 ? 6.962 -4.204 -6.178 1.00 93.12 185 GLY A O 1
ATOM 1447 N N . ALA A 1 186 ? 8.234 -5.764 -5.158 1.00 93.31 186 ALA A N 1
ATOM 1448 C CA . ALA A 1 186 ? 8.792 -6.405 -6.351 1.00 93.31 186 ALA A CA 1
ATOM 1449 C C . ALA A 1 186 ? 7.735 -6.724 -7.429 1.00 93.31 186 ALA A C 1
ATOM 1451 O O . ALA A 1 186 ? 7.927 -6.418 -8.607 1.00 93.31 186 ALA A O 1
ATOM 1452 N N . ALA A 1 187 ? 6.578 -7.252 -7.016 1.00 94.75 187 ALA A N 1
ATOM 1453 C CA . ALA A 1 187 ? 5.473 -7.568 -7.920 1.00 94.75 187 ALA A CA 1
ATOM 1454 C C . ALA A 1 187 ? 4.903 -6.331 -8.638 1.00 94.75 187 ALA A C 1
ATOM 1456 O O . ALA A 1 187 ? 4.615 -6.388 -9.833 1.00 94.75 187 ALA A O 1
ATOM 1457 N N . LEU A 1 188 ? 4.754 -5.199 -7.938 1.00 96.50 188 LEU A N 1
ATOM 1458 C CA . LEU A 1 188 ? 4.226 -3.974 -8.543 1.00 96.50 188 LEU A CA 1
ATOM 1459 C C . LEU A 1 188 ? 5.252 -3.339 -9.488 1.00 96.50 188 LEU A C 1
ATOM 1461 O O . LEU A 1 188 ? 4.869 -2.910 -10.573 1.00 96.50 188 LEU A O 1
ATOM 1465 N N . VAL A 1 189 ? 6.540 -3.338 -9.125 1.00 97.12 189 VAL A N 1
ATOM 1466 C CA . VAL A 1 189 ? 7.608 -2.853 -10.019 1.00 97.12 189 VAL A CA 1
ATOM 1467 C C . VAL A 1 189 ? 7.640 -3.667 -11.311 1.00 97.12 189 VAL A C 1
ATOM 1469 O O . VAL A 1 189 ? 7.575 -3.092 -12.394 1.00 97.12 189 VAL A O 1
ATOM 1472 N N . THR A 1 190 ? 7.659 -4.996 -11.202 1.00 97.38 190 THR A N 1
ATOM 1473 C CA . THR A 1 190 ? 7.654 -5.909 -12.357 1.00 97.38 190 THR A CA 1
ATOM 1474 C C . THR A 1 190 ? 6.422 -5.684 -13.231 1.00 97.38 190 THR A C 1
ATOM 1476 O O . THR A 1 190 ? 6.518 -5.582 -14.454 1.00 97.38 190 THR A O 1
ATOM 1479 N N . ARG A 1 191 ? 5.247 -5.513 -12.611 1.00 97.44 191 ARG A N 1
ATOM 1480 C CA . ARG A 1 191 ? 4.010 -5.222 -13.339 1.00 97.44 191 ARG A CA 1
ATOM 1481 C C . ARG A 1 191 ? 4.090 -3.901 -14.102 1.00 97.44 191 ARG A C 1
ATOM 1483 O O . ARG A 1 191 ? 3.749 -3.871 -15.278 1.00 97.44 191 ARG A O 1
ATOM 1490 N N . VAL A 1 192 ? 4.551 -2.820 -13.475 1.00 98.12 192 VAL A N 1
ATOM 1491 C CA . VAL A 1 192 ? 4.715 -1.519 -14.149 1.00 98.12 192 VAL A CA 1
ATOM 1492 C C . VAL A 1 192 ? 5.748 -1.612 -15.280 1.00 98.12 192 VAL A C 1
ATOM 1494 O O . VAL A 1 192 ? 5.570 -0.986 -16.323 1.00 98.12 192 VAL A O 1
ATOM 1497 N N . ALA A 1 193 ? 6.788 -2.432 -15.123 1.00 97.62 193 ALA A N 1
ATOM 1498 C CA . ALA A 1 193 ? 7.813 -2.632 -16.142 1.00 97.62 193 ALA A CA 1
ATOM 1499 C C . ALA A 1 193 ? 7.351 -3.478 -17.341 1.00 97.62 193 ALA A C 1
ATOM 1501 O O . ALA A 1 193 ? 7.833 -3.255 -18.455 1.00 97.62 193 ALA A O 1
ATOM 1502 N N . GLY A 1 194 ? 6.405 -4.411 -17.155 1.00 96.44 194 GLY A N 1
ATOM 1503 C CA . GLY A 1 194 ? 6.024 -5.405 -18.173 1.00 96.44 194 GLY A CA 1
ATOM 1504 C C . GLY A 1 194 ? 4.576 -5.358 -18.691 1.00 96.44 194 GLY A C 1
ATOM 1505 O O . GLY A 1 194 ? 4.332 -5.713 -19.840 1.00 96.44 194 GLY A O 1
ATOM 1506 N N . ASP A 1 195 ? 3.600 -4.895 -17.905 1.00 97.50 195 ASP A N 1
ATOM 1507 C CA . ASP A 1 195 ? 2.169 -5.049 -18.224 1.00 97.50 195 ASP A CA 1
ATOM 1508 C C . ASP A 1 195 ? 1.664 -3.938 -19.158 1.00 97.50 195 ASP A C 1
ATOM 1510 O O . ASP A 1 195 ? 1.345 -2.830 -18.723 1.00 97.50 195 ASP A O 1
ATOM 1514 N N . LEU A 1 196 ? 1.564 -4.237 -20.457 1.00 96.62 196 LEU A N 1
ATOM 1515 C CA . LEU A 1 196 ? 1.108 -3.287 -21.484 1.00 96.62 196 LEU A CA 1
ATOM 1516 C C . LEU A 1 196 ? -0.344 -2.820 -21.297 1.00 96.62 196 LEU A C 1
ATOM 1518 O O . LEU A 1 196 ? -0.730 -1.791 -21.849 1.00 96.62 196 LEU A O 1
ATOM 1522 N N . ARG A 1 197 ? -1.150 -3.519 -20.483 1.00 97.50 197 ARG A N 1
ATOM 1523 C CA . ARG A 1 197 ? -2.513 -3.073 -20.142 1.00 97.50 197 ARG A CA 1
ATOM 1524 C C . ARG A 1 197 ? -2.514 -1.805 -19.291 1.00 97.50 197 ARG A C 1
ATOM 1526 O O . ARG A 1 197 ? -3.519 -1.105 -19.250 1.00 97.50 197 ARG A O 1
ATOM 1533 N N . LEU A 1 198 ? -1.405 -1.518 -18.606 1.00 97.25 198 LEU A N 1
ATOM 1534 C CA . LEU A 1 198 ? -1.223 -0.291 -17.830 1.00 97.25 198 LEU A CA 1
ATOM 1535 C C . LEU A 1 198 ? -0.824 0.904 -18.716 1.00 97.25 198 LEU A C 1
ATOM 1537 O O . LEU A 1 198 ? -0.898 2.046 -18.273 1.00 97.25 198 LEU A O 1
ATOM 1541 N N . GLY A 1 199 ? -0.384 0.645 -19.951 1.00 97.38 199 GLY A N 1
ATOM 1542 C CA . GLY A 1 199 ? 0.076 1.648 -20.904 1.00 97.38 199 GLY A CA 1
ATOM 1543 C C . GLY A 1 199 ? 1.073 1.071 -21.912 1.00 97.38 199 GLY A C 1
ATOM 1544 O O . GLY A 1 199 ? 1.857 0.182 -21.587 1.00 97.38 199 GLY A O 1
ATOM 1545 N N . ALA A 1 200 ? 1.071 1.607 -23.136 1.00 96.81 200 ALA A N 1
ATOM 1546 C CA . ALA A 1 200 ? 1.916 1.115 -24.231 1.00 96.81 200 ALA A CA 1
ATOM 1547 C C . ALA A 1 200 ? 3.419 1.408 -24.046 1.00 96.81 200 ALA A C 1
ATOM 1549 O O . ALA A 1 200 ? 4.257 0.751 -24.655 1.00 96.81 200 ALA A O 1
ATOM 1550 N N . THR A 1 201 ? 3.772 2.393 -23.216 1.00 98.19 201 THR A N 1
ATOM 1551 C CA . THR A 1 201 ? 5.158 2.805 -22.948 1.00 98.19 201 THR A CA 1
ATOM 1552 C C . THR A 1 201 ? 5.467 2.731 -21.454 1.00 98.19 201 THR A C 1
ATOM 1554 O O . THR A 1 201 ? 4.562 2.734 -20.619 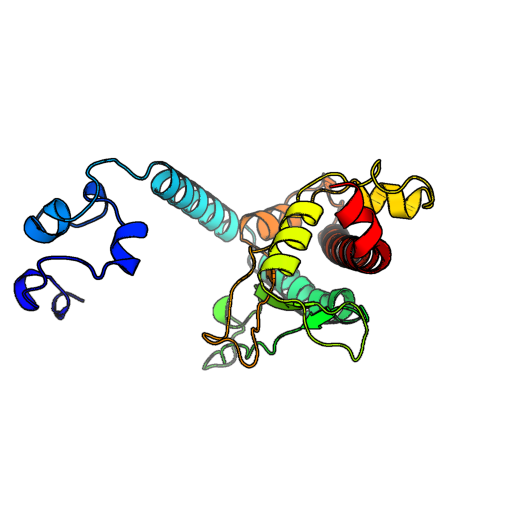1.00 98.19 201 THR A O 1
ATOM 1557 N N . LEU A 1 202 ? 6.751 2.692 -21.077 1.00 97.69 202 LEU A N 1
ATOM 1558 C CA . LEU A 1 202 ? 7.144 2.786 -19.663 1.00 97.69 202 LEU A CA 1
ATOM 1559 C C . LEU A 1 202 ? 6.609 4.071 -19.009 1.00 97.69 202 LEU A C 1
ATOM 1561 O O . LEU A 1 202 ? 6.040 4.000 -17.924 1.00 97.69 202 LEU A O 1
ATOM 1565 N N . ALA A 1 203 ? 6.685 5.205 -19.711 1.00 98.25 203 ALA A N 1
ATOM 1566 C CA . ALA A 1 203 ? 6.169 6.485 -19.230 1.00 98.25 203 ALA A CA 1
ATOM 1567 C C . ALA A 1 203 ? 4.655 6.446 -18.949 1.00 98.25 203 ALA A C 1
ATOM 1569 O O . ALA A 1 203 ? 4.206 6.913 -17.905 1.00 98.25 203 ALA A O 1
ATOM 1570 N N . ALA A 1 204 ? 3.857 5.831 -19.831 1.00 98.38 204 ALA A N 1
ATOM 1571 C CA . ALA A 1 204 ? 2.419 5.671 -19.601 1.00 98.38 204 ALA A CA 1
ATOM 1572 C C . ALA A 1 204 ? 2.127 4.805 -18.361 1.00 98.38 204 ALA A C 1
ATOM 1574 O O . ALA A 1 204 ? 1.232 5.112 -17.577 1.00 98.38 204 ALA A O 1
ATOM 1575 N N . ARG A 1 205 ? 2.924 3.755 -18.136 1.00 98.56 205 ARG A N 1
ATOM 1576 C CA . ARG A 1 205 ? 2.781 2.864 -16.972 1.00 98.56 205 ARG A CA 1
ATOM 1577 C C . ARG A 1 205 ? 3.243 3.523 -15.669 1.00 98.56 205 ARG A C 1
ATOM 1579 O O . ARG A 1 205 ? 2.644 3.301 -14.620 1.00 98.56 205 ARG A O 1
ATOM 1586 N N . GLN A 1 206 ? 4.246 4.394 -15.730 1.00 98.56 206 GLN A N 1
ATOM 1587 C CA . GLN A 1 206 ? 4.639 5.273 -14.624 1.00 98.56 206 GLN A CA 1
ATOM 1588 C C . GLN A 1 206 ? 3.551 6.306 -14.305 1.00 98.56 206 GLN A C 1
ATOM 1590 O O . GLN A 1 206 ? 3.255 6.549 -13.136 1.00 98.56 206 GLN A O 1
ATOM 1595 N N . GLN A 1 207 ? 2.885 6.857 -15.323 1.00 98.56 207 GLN A N 1
ATOM 1596 C CA . GLN A 1 207 ? 1.729 7.728 -15.116 1.00 98.56 207 GLN A CA 1
ATOM 1597 C C . GLN A 1 207 ? 0.560 6.970 -14.474 1.00 98.56 207 GLN A C 1
ATOM 1599 O O . GLN A 1 207 ? -0.091 7.492 -13.570 1.00 98.56 207 GLN A O 1
ATOM 1604 N N . TRP A 1 208 ? 0.330 5.716 -14.872 1.00 98.50 208 TRP A N 1
ATOM 1605 C CA . TRP A 1 208 ? -0.634 4.847 -14.199 1.00 98.50 208 TRP A CA 1
ATOM 1606 C C . TRP A 1 208 ? -0.279 4.631 -12.719 1.00 98.50 208 TRP A C 1
ATOM 1608 O O . TRP A 1 208 ? -1.166 4.701 -11.866 1.00 98.50 208 TRP A O 1
ATOM 1618 N N . LEU A 1 209 ? 1.004 4.427 -12.394 1.00 98.50 209 LEU A N 1
ATOM 1619 C CA . LEU A 1 209 ? 1.471 4.290 -11.010 1.00 98.50 209 LEU A CA 1
ATOM 1620 C C . LEU A 1 209 ? 1.174 5.558 -10.193 1.00 98.50 209 LEU A C 1
ATOM 1622 O O . LEU A 1 209 ? 0.615 5.461 -9.101 1.00 98.50 209 LEU A O 1
ATOM 1626 N N . ARG A 1 210 ? 1.459 6.745 -10.747 1.00 98.62 210 ARG A N 1
ATOM 1627 C CA . ARG A 1 210 ? 1.108 8.042 -10.137 1.00 98.62 210 ARG A CA 1
ATOM 1628 C C . ARG A 1 210 ? -0.399 8.168 -9.901 1.00 98.62 210 ARG A C 1
ATOM 1630 O O . ARG A 1 210 ? -0.818 8.559 -8.812 1.00 98.62 210 ARG A O 1
ATOM 1637 N N . ALA A 1 211 ? -1.216 7.758 -10.870 1.00 98.19 211 ALA A N 1
ATOM 1638 C CA . ALA A 1 211 ? -2.671 7.760 -10.733 1.00 98.19 211 ALA A CA 1
ATOM 1639 C C . ALA A 1 211 ? -3.160 6.837 -9.599 1.00 98.19 211 ALA A C 1
ATOM 1641 O O . ALA A 1 211 ? -4.110 7.183 -8.900 1.00 98.19 211 ALA A O 1
ATOM 1642 N N . GLN A 1 212 ? -2.500 5.697 -9.342 1.00 97.94 212 GLN A N 1
ATOM 1643 C CA . GLN A 1 212 ? -2.853 4.855 -8.188 1.00 97.94 212 GLN A CA 1
ATOM 1644 C C . GLN A 1 212 ? -2.571 5.550 -6.847 1.00 97.94 212 GLN A C 1
ATOM 1646 O O . GLN A 1 212 ? -3.350 5.387 -5.905 1.00 97.94 212 GLN A O 1
ATOM 1651 N N . ILE A 1 213 ? -1.505 6.353 -6.755 1.00 98.44 213 ILE A N 1
ATOM 1652 C CA . ILE A 1 213 ? -1.210 7.150 -5.552 1.00 98.44 213 ILE A CA 1
ATOM 1653 C C . ILE A 1 213 ? -2.285 8.231 -5.365 1.00 98.44 213 ILE A C 1
ATOM 1655 O O . ILE A 1 213 ? -2.794 8.398 -4.260 1.00 98.44 213 ILE A O 1
ATOM 1659 N N . GLN A 1 214 ? -2.702 8.904 -6.444 1.00 98.25 214 GLN A N 1
ATOM 1660 C CA . GLN A 1 214 ? -3.785 9.899 -6.403 1.00 98.25 214 GLN A CA 1
ATOM 1661 C C . GLN A 1 214 ? -5.116 9.291 -5.952 1.00 98.25 214 GLN A C 1
ATOM 1663 O O . GLN A 1 214 ? -5.772 9.850 -5.080 1.00 98.25 214 GLN A O 1
ATOM 1668 N N . VAL A 1 215 ? -5.490 8.127 -6.491 1.00 98.06 215 VAL A N 1
ATOM 1669 C CA . VAL A 1 215 ? -6.700 7.399 -6.072 1.00 98.06 215 VAL A CA 1
ATOM 1670 C C . VAL A 1 215 ? -6.607 6.970 -4.606 1.00 98.06 215 VAL A C 1
ATOM 1672 O O . VAL A 1 215 ? -7.599 7.034 -3.886 1.00 98.06 215 VAL A O 1
ATOM 1675 N N . THR A 1 216 ? -5.419 6.571 -4.143 1.00 98.25 216 THR A N 1
ATOM 1676 C CA . THR A 1 216 ? -5.181 6.238 -2.728 1.00 98.25 216 THR A CA 1
ATOM 1677 C C . THR A 1 216 ? -5.395 7.439 -1.822 1.00 98.25 216 THR A C 1
ATOM 1679 O O . THR A 1 216 ? -6.109 7.322 -0.829 1.00 98.25 216 THR A O 1
ATOM 1682 N N . ARG A 1 217 ? -4.834 8.595 -2.188 1.00 98.25 217 ARG A N 1
ATOM 1683 C CA . ARG A 1 217 ? -5.047 9.853 -1.472 1.00 98.25 217 ARG A CA 1
ATOM 1684 C C . ARG A 1 217 ? -6.524 10.241 -1.451 1.00 98.25 217 ARG A C 1
ATOM 1686 O O . ARG A 1 217 ? -7.070 10.419 -0.377 1.00 98.25 217 ARG A O 1
ATOM 1693 N N . ALA A 1 218 ? -7.182 10.277 -2.610 1.00 97.94 218 ALA A N 1
ATOM 1694 C CA . ALA A 1 218 ? -8.590 10.655 -2.705 1.00 97.94 218 ALA A CA 1
ATOM 1695 C C . ALA A 1 218 ? -9.491 9.745 -1.855 1.00 97.94 218 ALA A C 1
ATOM 1697 O O . ALA A 1 218 ? -10.385 10.222 -1.167 1.00 97.94 218 ALA A O 1
ATOM 1698 N N . LYS A 1 219 ? -9.231 8.429 -1.842 1.00 98.19 219 LYS A N 1
ATOM 1699 C CA . LYS A 1 219 ? -9.999 7.512 -0.994 1.00 98.19 219 LYS A CA 1
ATOM 1700 C C . LYS A 1 219 ? -9.737 7.736 0.500 1.00 98.19 219 LYS A C 1
ATOM 1702 O O . LYS A 1 219 ? -10.661 7.584 1.293 1.00 98.19 219 LYS A O 1
ATOM 1707 N N . LEU A 1 220 ? -8.500 8.054 0.884 1.00 97.94 220 LEU A N 1
ATOM 1708 C CA . LEU A 1 220 ? -8.160 8.427 2.260 1.00 97.94 220 LEU A CA 1
ATOM 1709 C C . LEU A 1 220 ? -8.885 9.705 2.682 1.00 97.94 220 LEU A C 1
ATOM 1711 O O . LEU A 1 220 ? -9.495 9.705 3.745 1.00 97.94 220 LEU A O 1
ATOM 1715 N N . ASP A 1 221 ? -8.846 10.739 1.843 1.00 97.12 221 ASP A N 1
ATOM 1716 C CA . ASP A 1 221 ? -9.502 12.024 2.097 1.00 97.12 221 ASP A CA 1
ATOM 1717 C C . ASP A 1 221 ? -11.008 11.807 2.317 1.00 97.12 221 ASP A C 1
ATOM 1719 O O . ASP A 1 221 ? -11.505 12.077 3.407 1.00 97.12 221 ASP A O 1
ATOM 1723 N N . LEU A 1 222 ? -11.693 11.138 1.380 1.00 96.75 222 LEU A N 1
ATOM 1724 C CA . LEU A 1 222 ? -13.123 10.819 1.504 1.00 96.75 222 LEU A CA 1
ATOM 1725 C C . LEU A 1 222 ? -13.447 9.976 2.749 1.00 96.75 222 LEU A C 1
ATOM 1727 O O . LEU A 1 222 ? -14.464 10.185 3.409 1.00 96.75 222 LEU A O 1
ATOM 1731 N N . ALA A 1 223 ? -12.595 9.005 3.095 1.00 96.44 223 ALA A N 1
ATOM 1732 C CA . ALA A 1 223 ? -12.805 8.177 4.283 1.00 96.44 223 ALA A CA 1
ATOM 1733 C C . ALA A 1 223 ? -12.679 8.972 5.594 1.00 96.44 223 ALA A C 1
ATOM 1735 O O . ALA A 1 223 ? -13.295 8.603 6.594 1.00 96.44 223 ALA A O 1
ATOM 1736 N N . ILE A 1 224 ? -11.880 10.040 5.601 1.00 96.69 224 ILE A N 1
ATOM 1737 C CA . ILE A 1 224 ? -11.666 10.903 6.765 1.00 96.69 224 ILE A CA 1
ATOM 1738 C C . ILE A 1 224 ? -12.741 11.991 6.840 1.00 96.69 224 ILE A C 1
ATOM 1740 O O . ILE A 1 224 ? -13.295 12.224 7.915 1.00 96.69 224 ILE A O 1
ATOM 1744 N N . GLU A 1 225 ? -13.082 12.609 5.710 1.00 94.94 225 GLU A N 1
ATOM 1745 C CA . GLU A 1 225 ? -14.148 13.611 5.595 1.00 94.94 225 GLU A CA 1
ATOM 1746 C C . GLU A 1 225 ? -15.507 13.033 6.009 1.00 94.94 225 GLU A C 1
ATOM 1748 O O . GLU A 1 225 ? -16.262 13.666 6.747 1.00 94.94 225 GLU A O 1
ATOM 1753 N N . HIS A 1 226 ? -15.783 11.782 5.630 1.00 95.06 226 HIS A N 1
ATOM 1754 C CA . HIS A 1 226 ? -17.021 11.081 5.975 1.00 95.06 226 HIS A CA 1
ATOM 1755 C C . HIS A 1 226 ? -16.866 10.078 7.123 1.00 95.06 226 HIS A C 1
ATOM 1757 O O . HIS A 1 226 ? -17.679 9.158 7.247 1.00 95.06 226 HIS A O 1
ATOM 1763 N N . TYR A 1 227 ? -15.846 10.240 7.971 1.00 95.31 227 TYR A N 1
ATOM 1764 C CA . TYR A 1 227 ? -15.498 9.260 9.002 1.00 95.31 227 TYR A CA 1
ATOM 1765 C C . TYR A 1 227 ? -16.681 8.876 9.899 1.00 95.31 227 TYR A C 1
ATOM 1767 O O . TYR A 1 227 ? -16.952 7.691 10.067 1.00 95.31 227 TYR A O 1
ATOM 1775 N N . ASP A 1 228 ? -17.423 9.851 10.435 1.00 94.75 228 ASP A N 1
ATOM 1776 C CA . ASP A 1 228 ? -18.534 9.572 11.359 1.00 94.75 228 ASP A CA 1
ATOM 1777 C C . ASP A 1 228 ? -19.716 8.889 10.654 1.00 94.75 228 ASP A C 1
ATOM 1779 O O . ASP A 1 228 ? -20.339 7.982 11.206 1.00 94.75 228 ASP A O 1
ATOM 1783 N N . THR A 1 229 ? -20.000 9.267 9.405 1.00 94.31 229 THR A N 1
ATOM 1784 C CA . THR A 1 229 ? -21.055 8.636 8.599 1.00 94.31 229 THR A CA 1
ATOM 1785 C C . THR A 1 229 ? -20.696 7.196 8.251 1.00 94.31 229 THR A C 1
ATOM 1787 O O . THR A 1 229 ? -21.545 6.310 8.346 1.00 94.31 229 THR A O 1
ATOM 1790 N N . LEU A 1 230 ? -19.439 6.949 7.871 1.00 94.25 230 LEU A N 1
ATOM 1791 C CA . LEU A 1 230 ? -18.932 5.601 7.625 1.00 94.25 230 LEU A CA 1
ATOM 1792 C C . LEU A 1 230 ? -18.948 4.774 8.910 1.00 94.25 230 LEU A C 1
ATOM 1794 O O . LEU A 1 230 ? -19.386 3.631 8.877 1.00 94.25 230 LEU A O 1
ATOM 1798 N N . LEU A 1 231 ? -18.553 5.358 10.042 1.00 94.25 231 LEU A N 1
ATOM 1799 C CA . LEU A 1 231 ? -18.571 4.718 11.356 1.00 94.25 231 LEU A CA 1
ATOM 1800 C C . LEU A 1 231 ? -19.980 4.286 11.779 1.00 94.25 231 LEU A C 1
ATOM 1802 O O . LEU A 1 231 ? -20.141 3.204 12.334 1.00 94.25 231 LEU A O 1
ATOM 1806 N N . ALA A 1 232 ? -20.995 5.106 11.511 1.00 93.25 232 ALA A N 1
ATOM 1807 C CA . ALA A 1 232 ? -22.382 4.800 11.857 1.00 93.25 232 ALA A CA 1
ATOM 1808 C C . ALA A 1 232 ? -23.021 3.715 10.967 1.00 93.25 232 ALA A C 1
ATOM 1810 O O . ALA A 1 232 ? -24.057 3.160 11.332 1.00 93.25 232 ALA A O 1
ATOM 1811 N N . ARG A 1 233 ? -22.444 3.443 9.790 1.00 88.31 233 ARG A N 1
ATOM 1812 C CA . ARG A 1 233 ? -22.996 2.540 8.761 1.00 88.31 233 ARG A CA 1
ATOM 1813 C C . ARG A 1 233 ? -22.172 1.266 8.543 1.00 88.31 233 ARG A C 1
ATOM 1815 O O . ARG A 1 233 ? -22.557 0.442 7.716 1.00 88.31 233 ARG A O 1
ATOM 1822 N N . ASP A 1 234 ? -21.044 1.146 9.237 1.00 79.94 234 ASP A N 1
ATOM 1823 C CA . ASP A 1 234 ? -20.092 0.032 9.201 1.00 79.94 234 ASP A CA 1
ATOM 1824 C C . ASP A 1 234 ? -20.317 -0.967 10.338 1.00 79.94 234 ASP A C 1
ATOM 1826 O O . ASP A 1 234 ? -20.553 -2.154 10.026 1.00 79.94 234 ASP A O 1
#

pLDDT: mean 89.37, std 11.12, range [46.81, 98.62]

Foldseek 3Di:
DCCPDCVNVVDQEDDPVCLVVDALVVDDPVSPSHNVRHHPDDPVVVVVVVVVQVVLVVLLVVFDPVLLVVLLVLVQVLLCVQQVPFLFKDWDDDDQDDDDPPDDDPSRGDFKIKIWGDLGSPDATDALVLQQVLQVQLQAQCLVLDPPDDPVLSVLSHDRDHWAHKDWPDDDDPRTDIIIMDGDDSNLSSCLRDPCVCHVDSVSSSVSVSVSSNSVNSNSNVCSNCVVSSVVRD

Secondary structure (DSSP, 8-state):
-GGGSHHHH---S--HHHHTT--GGGS-TT-HHHHHTS--S--HHHHHHHHHHHHHHHHHHHS-HHHHHHHHHHHHHHHHHHGGGSTTEEEPP------TTS---GGGS--EEEEEEBSSTTSPBPPHHHHHHHHHHHTS--TTT-SSS-HHHHHHHT-----EEEEE---STTS--EEEEEE--HHHHHHHHH-GGG-SSHHHHHHHHHHHHHHHHHHHHHHHHTHHHHHHH-

Radius of gyration: 21.51 Å; chains: 1; bounding box: 56×51×52 Å